Protein AF-A0A6M2DEW4-F1 (afdb_monomer)

Solvent-accessible surface area (backbone atoms only — not comparable to full-atom values): 21012 Å² total; per-residue (Å²): 137,86,80,80,68,90,81,76,68,76,79,75,91,62,76,91,68,87,72,79,73,75,68,95,58,72,49,93,90,50,67,88,56,77,83,82,49,52,73,68,58,48,51,54,54,43,55,51,40,50,59,52,67,69,36,59,76,58,28,69,70,40,97,64,60,41,51,70,55,51,56,48,42,55,49,47,54,52,51,52,52,52,50,51,51,52,49,54,50,49,53,53,48,61,70,64,54,74,79,47,66,68,60,50,48,46,64,76,66,48,73,75,70,79,85,81,90,82,82,84,84,88,78,96,70,85,70,61,61,66,60,61,67,70,50,84,64,83,78,75,84,79,80,80,80,74,75,79,77,80,71,92,72,50,76,66,60,51,61,69,44,50,64,57,54,52,47,52,59,49,55,59,65,67,58,67,74,72,76,71,89,50,85,90,58,81,55,98,57,86,72,85,38,64,76,56,45,62,54,52,60,73,71,44,95,74,80,65,82,39,96,94,40,66,73,78,70,89,63,75,75,91,75,90,72,55,73,69,56,48,52,52,53,49,52,55,52,51,53,51,49,51,52,52,49,51,53,50,53,52,50,52,53,49,48,52,60,72,71,45,95,73,77,94,72,92,82,82,86,82,84,90,87,80,92,82,90,82,90,83,94,80,94,77,94,75,88,77,82,76,83,80,81,74,77,84,82,69,88,77,84,81,80,86,83,80,83,83,130

Sequence (309 aa):
MTIMSLTDRKIIGKIPGLLIARPEGEKQGFIADLSAKTKPELQELLERQEKLLNNKLFISKLHDKGAKIQDFYDKILKEIKNKDIIEQTCESLSKLEVSKKYILEDIEWGKKHEDYEYVDSDDDNEVDTLKILAQNVAHKKQVKKLAPEKALITQKDLEDIIPHAKYLINKDKTSMYKPKFLPHKSTISDVHNPFKELTRCKKLKKFENTAATPPPSINGPVKCLTLQESLHLQQVQEEHRKEVELRHASAKLKEQFNMGASTSTAHILGSYREHQSDDDDDDTNLEQEAYDDEDEDKGTITYTVTEYI

Secondary structure (DSSP, 8-state):
-----TT------S-SS---PPPTT--TT----STTS-HHHHHHHHHHHHHHHH-HHHHTTSTTTTHHHHHHHHHHHHHHHHHHHHHHHH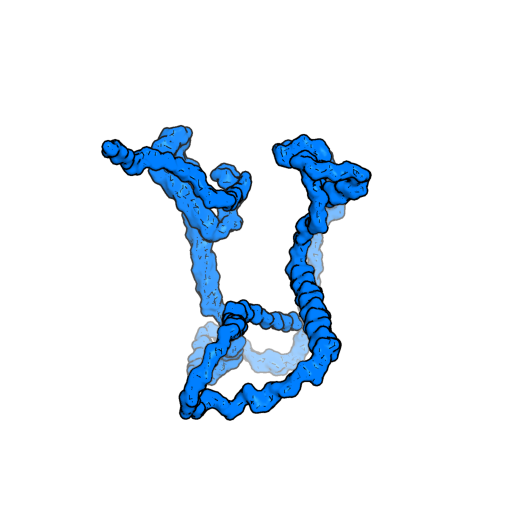HHHHHH----HHHHHHHHTT---S--------------HHHHHH-----------PPPPPPSS-HHHHHHHHHHHHHHHHHHHH---PPP--TT--SSS-TT-HHHHHHHHHH-S----BTTBPPPPSS-PPPP--HHHHHHHHHHHHHHHHHHHHHHHHHHHHHHHHT-S----TTSSS---------------------------------------

InterPro domains:
  IPR026213 DNA-directed RNA polymerase II subunit GRINL1 [PF15328] (45-165)
  IPR026213 DNA-directed RNA polymerase II subunit GRINL1 [PR02085] (33-50)
  IPR026213 DNA-directed RNA polymerase II subunit GRINL1 [PR02085] (52-75)
  IPR051375 Tuftelin/GRINL1A/MYZAP/CCD68 [PTHR23171] (30-281)

Foldseek 3Di:
DDDDDPPPPDPPPDDPDPDPPDPPQPDVVRPPDLLPDDLVRLVVLLVVLVVVVVPQVNLVPDPVSCPVSVVVNVVSVVSNVVVVVVVVVVVVVVVVPPVPPVVVCCVVVPPDPDDDDDDDDDDPPCPPVVVVVVPPDDPPPDDPDDDPDDPPDDPVNVVVCVVVVVVVVVVVVVCPPPPDPDVVCPDPDPPVDQVVLLVVLVVDPDQDPDPVGHDRDPDGPDDDDDPVRVVVVVVVVVVVVVVVVVVVVVVVVVVVVVVDPDDDDPDPDPDDPDDDDDDDDDDDDDPDDDDPPPDDPDPDDDDDDDDDD

Structure (mmCIF, N/CA/C/O backbone):
data_AF-A0A6M2DEW4-F1
#
_entry.id   AF-A0A6M2DEW4-F1
#
loop_
_atom_site.group_PDB
_atom_site.id
_atom_site.type_symbol
_atom_site.label_atom_id
_atom_site.label_alt_id
_atom_site.label_comp_id
_atom_site.label_asym_id
_atom_site.label_entity_id
_atom_site.label_seq_id
_atom_site.pdbx_PDB_ins_code
_atom_site.Cartn_x
_atom_site.Cartn_y
_atom_site.Cartn_z
_atom_site.occupancy
_atom_site.B_iso_or_equiv
_atom_site.auth_seq_id
_atom_site.auth_comp_id
_atom_site.auth_asym_id
_atom_site.auth_atom_id
_atom_site.pdbx_PDB_model_num
ATOM 1 N N . MET A 1 1 ? 13.772 18.896 55.599 1.00 39.03 1 MET A N 1
ATOM 2 C CA . MET A 1 1 ? 13.881 18.642 54.147 1.00 39.03 1 MET A CA 1
ATOM 3 C C . MET A 1 1 ? 13.050 17.414 53.835 1.00 39.03 1 MET A C 1
ATOM 5 O O . MET A 1 1 ? 13.414 16.325 54.254 1.00 39.03 1 MET A O 1
ATOM 9 N N . THR A 1 2 ? 1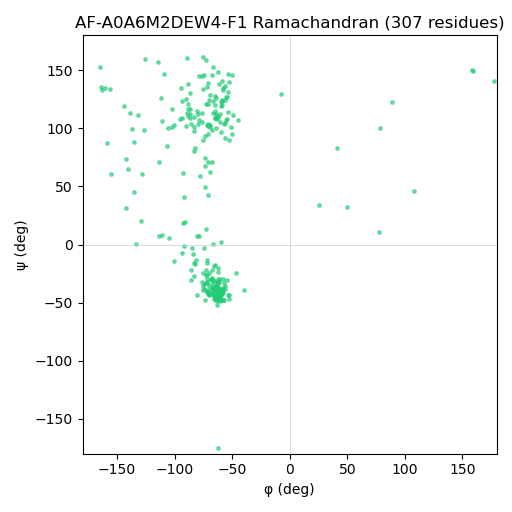1.885 17.607 53.222 1.00 41.78 2 THR A N 1
ATOM 10 C CA . THR A 1 2 ? 10.921 16.532 52.952 1.00 41.78 2 THR A CA 1
ATOM 11 C C . THR A 1 2 ? 11.253 15.899 51.607 1.00 41.78 2 THR A C 1
ATOM 13 O O . THR A 1 2 ? 11.309 16.585 50.591 1.00 41.78 2 THR A O 1
ATOM 16 N N . ILE A 1 3 ? 11.523 14.599 51.624 1.00 51.12 3 ILE A N 1
ATOM 17 C CA . ILE A 1 3 ? 11.918 13.802 50.463 1.00 51.12 3 ILE A CA 1
ATOM 18 C C . ILE A 1 3 ? 10.636 13.478 49.685 1.00 51.12 3 ILE A C 1
ATOM 20 O O . ILE A 1 3 ? 9.765 12.784 50.207 1.00 51.12 3 ILE A O 1
ATOM 24 N N . MET A 1 4 ? 10.472 14.025 48.478 1.00 45.16 4 MET A N 1
ATOM 25 C CA . MET A 1 4 ? 9.312 13.711 47.636 1.00 45.16 4 MET A CA 1
ATOM 26 C C . MET A 1 4 ? 9.403 12.260 47.152 1.00 45.16 4 MET A C 1
ATOM 28 O O . MET A 1 4 ? 10.432 11.829 46.630 1.00 45.16 4 MET A O 1
ATOM 32 N N . SER A 1 5 ? 8.321 11.505 47.350 1.00 54.78 5 SER A N 1
ATOM 33 C CA . SER A 1 5 ? 8.227 10.107 46.936 1.00 54.78 5 SER A CA 1
ATOM 34 C C . SER A 1 5 ? 8.226 9.987 45.407 1.00 54.78 5 SER A C 1
ATOM 36 O O . SER A 1 5 ? 7.658 10.811 44.693 1.00 54.78 5 SER A O 1
ATOM 38 N N . LEU A 1 6 ? 8.819 8.909 44.894 1.00 54.91 6 LEU A N 1
ATOM 39 C CA . LEU A 1 6 ? 8.913 8.594 43.463 1.00 54.91 6 LEU A CA 1
ATOM 40 C C . LEU A 1 6 ? 7.564 8.268 42.791 1.00 54.91 6 LEU A C 1
ATOM 42 O O . LEU A 1 6 ? 7.543 7.988 41.593 1.00 54.91 6 LEU A O 1
ATOM 46 N N . THR A 1 7 ? 6.454 8.309 43.534 1.00 57.19 7 THR A N 1
ATOM 47 C CA . THR A 1 7 ? 5.123 7.894 43.061 1.00 57.19 7 THR A CA 1
ATOM 48 C C . THR A 1 7 ? 4.265 9.031 42.494 1.00 57.19 7 THR A C 1
ATOM 50 O O . THR A 1 7 ? 3.263 8.756 41.843 1.00 57.19 7 THR A O 1
ATOM 53 N N . ASP A 1 8 ? 4.712 10.289 42.600 1.00 52.16 8 ASP A N 1
ATOM 54 C CA . ASP A 1 8 ? 3.987 11.470 42.092 1.00 52.16 8 ASP A CA 1
ATOM 55 C C . ASP A 1 8 ? 4.388 11.894 40.664 1.00 52.16 8 ASP A C 1
ATOM 57 O O . ASP A 1 8 ? 4.142 13.023 40.226 1.00 52.16 8 ASP A O 1
ATOM 61 N N . ARG A 1 9 ? 5.017 11.005 39.884 1.00 57.03 9 ARG A N 1
ATOM 62 C CA . ARG A 1 9 ? 5.330 11.304 38.480 1.00 57.03 9 ARG A CA 1
ATOM 63 C C . ARG A 1 9 ? 4.059 11.193 37.639 1.00 57.03 9 ARG A C 1
ATOM 65 O O . ARG A 1 9 ? 3.593 10.101 37.327 1.00 57.03 9 ARG A O 1
ATOM 72 N N . LYS A 1 10 ? 3.512 12.346 37.248 1.00 64.94 10 LYS A N 1
ATOM 73 C CA . LYS A 1 10 ? 2.397 12.480 36.300 1.00 64.94 10 LYS A CA 1
ATOM 74 C C . LYS A 1 10 ? 2.691 11.651 35.042 1.00 64.94 10 LYS A C 1
ATOM 76 O O . LYS A 1 10 ? 3.604 11.978 34.288 1.00 64.94 10 LYS A O 1
ATOM 81 N N . ILE A 1 11 ? 1.932 10.576 34.830 1.00 61.50 11 ILE A N 1
ATOM 82 C CA . ILE A 1 11 ? 2.062 9.708 33.654 1.00 61.50 11 ILE A CA 1
ATOM 83 C C . ILE A 1 11 ? 1.791 10.565 32.413 1.00 61.50 11 ILE A C 1
ATOM 85 O O . ILE A 1 11 ? 0.677 11.052 32.204 1.00 61.50 11 ILE A O 1
ATOM 89 N N . ILE A 1 12 ? 2.821 10.789 31.601 1.00 59.53 12 ILE A N 1
ATOM 90 C CA . ILE A 1 12 ? 2.704 11.513 30.338 1.00 59.53 12 ILE A CA 1
ATOM 91 C C . ILE A 1 12 ? 1.995 10.571 29.358 1.00 59.53 12 ILE A C 1
ATOM 93 O O . ILE A 1 12 ? 2.617 9.738 28.712 1.00 59.53 12 ILE A O 1
ATOM 97 N N . GLY A 1 13 ? 0.668 10.673 29.261 1.00 59.91 13 GLY A N 1
ATOM 98 C CA . GLY A 1 13 ? -0.161 9.833 28.380 1.00 59.91 13 GLY A CA 1
ATOM 99 C C . GLY A 1 13 ? -0.048 10.154 26.884 1.00 59.91 13 GLY A C 1
ATOM 100 O O . GLY A 1 13 ? -0.912 9.751 26.109 1.00 59.91 13 GLY A O 1
ATOM 101 N N . LYS A 1 14 ? 0.957 10.934 26.472 1.00 65.50 14 LYS A N 1
ATOM 102 C CA . LYS A 1 14 ? 1.183 11.336 25.081 1.00 65.50 14 LYS A CA 1
ATOM 103 C C . LYS A 1 14 ? 2.671 11.265 24.783 1.00 65.50 14 LYS A C 1
ATOM 105 O O . LYS A 1 14 ? 3.448 12.037 25.333 1.00 65.50 14 LYS A O 1
ATOM 110 N N . ILE A 1 15 ? 3.048 10.335 23.917 1.00 61.09 15 ILE A N 1
ATOM 111 C CA . ILE A 1 15 ? 4.409 10.247 23.396 1.00 61.09 15 ILE A CA 1
ATOM 112 C C . ILE A 1 15 ? 4.638 11.505 22.539 1.00 61.09 15 ILE A C 1
ATOM 114 O O . ILE A 1 15 ? 3.827 11.761 21.646 1.00 61.09 15 ILE A O 1
ATOM 118 N N . PRO A 1 16 ? 5.665 12.328 22.815 1.00 52.69 16 PRO A N 1
ATOM 119 C CA . PRO A 1 16 ? 5.997 13.456 21.955 1.00 52.69 16 PRO A CA 1
ATOM 120 C C . PRO A 1 16 ? 6.455 12.931 20.587 1.00 52.69 16 PRO A C 1
ATOM 122 O O . PRO A 1 16 ? 7.455 12.229 20.485 1.00 52.69 16 PRO A O 1
ATOM 125 N N . GLY A 1 17 ? 5.680 13.239 19.547 1.00 55.09 17 GLY A N 1
ATOM 126 C CA . GLY A 1 17 ? 5.909 12.818 18.165 1.00 55.09 17 GLY A CA 1
ATOM 127 C C . GLY A 1 17 ? 4.611 12.865 17.352 1.00 55.09 17 GLY A C 1
ATOM 128 O O . GLY A 1 17 ? 3.520 12.701 17.901 1.00 55.09 17 GLY A O 1
ATOM 129 N N . LEU A 1 18 ? 4.710 13.115 16.044 1.00 55.06 18 LEU A N 1
ATOM 130 C CA . LEU A 1 18 ? 3.593 12.925 15.114 1.00 55.06 18 LEU A CA 1
ATOM 131 C C . LEU A 1 18 ? 3.307 11.422 15.036 1.00 55.06 18 LEU A C 1
ATOM 133 O O . LEU A 1 18 ? 4.003 10.689 14.340 1.00 55.06 18 LEU A O 1
ATOM 137 N N . LEU A 1 19 ? 2.302 10.949 15.776 1.00 58.88 19 LEU A N 1
ATOM 138 C CA . LEU A 1 19 ? 1.767 9.609 15.560 1.00 58.88 19 LEU A CA 1
ATOM 139 C C . LEU A 1 19 ? 1.283 9.544 14.110 1.00 58.88 19 LEU A C 1
ATOM 141 O O . LEU A 1 19 ? 0.450 10.358 13.707 1.00 58.88 19 LEU A O 1
ATOM 145 N N . ILE A 1 20 ? 1.803 8.590 13.335 1.00 58.41 20 ILE A N 1
ATOM 146 C CA . ILE A 1 20 ? 1.255 8.261 12.019 1.00 58.41 20 ILE A CA 1
ATOM 147 C C . ILE A 1 20 ? -0.229 7.974 12.247 1.00 58.41 20 ILE A C 1
ATOM 149 O O . ILE A 1 20 ? -0.591 7.062 12.995 1.00 58.41 20 ILE A O 1
ATOM 153 N N . ALA A 1 21 ? -1.092 8.823 11.688 1.00 55.78 21 ALA A N 1
ATOM 154 C CA . ALA A 1 21 ? -2.524 8.669 11.846 1.00 55.78 21 ALA A CA 1
ATOM 155 C C . ALA A 1 21 ? -2.916 7.304 11.278 1.00 55.78 21 ALA A C 1
ATOM 157 O O . ALA A 1 21 ? -2.635 7.004 10.117 1.00 55.78 21 ALA A O 1
ATOM 158 N N . ARG A 1 22 ? -3.548 6.468 12.109 1.00 55.44 22 ARG A N 1
ATOM 159 C CA . ARG A 1 22 ? -4.110 5.195 11.655 1.00 55.44 22 ARG A CA 1
ATOM 160 C C . ARG A 1 22 ? -5.033 5.483 10.459 1.00 55.44 22 ARG A C 1
ATOM 162 O O . ARG A 1 22 ? -5.877 6.373 10.586 1.00 55.44 22 ARG A O 1
ATOM 169 N N . PRO A 1 23 ? -4.919 4.753 9.336 1.00 57.78 23 PRO A N 1
ATOM 170 C CA . PRO A 1 23 ? -5.793 4.958 8.188 1.00 57.78 23 PRO A CA 1
ATOM 171 C C . PRO A 1 23 ? -7.267 4.866 8.616 1.00 57.78 23 PRO A C 1
ATOM 173 O O . PRO A 1 23 ? -7.697 3.897 9.244 1.00 57.78 23 PRO A O 1
ATOM 176 N N . GLU A 1 24 ? -8.048 5.898 8.282 1.00 51.25 24 GLU A N 1
ATOM 177 C CA . GLU A 1 24 ? -9.429 6.160 8.741 1.00 51.25 24 GLU A CA 1
ATOM 178 C C . GLU A 1 24 ? -10.469 5.059 8.388 1.00 51.25 24 GLU A C 1
ATOM 180 O O . GLU A 1 24 ? -11.644 5.177 8.737 1.00 51.25 24 GLU A O 1
ATOM 185 N N . GLY A 1 25 ? -10.066 3.957 7.745 1.00 53.78 25 GLY A N 1
ATOM 186 C CA . GLY A 1 25 ? -10.934 2.838 7.351 1.00 53.78 25 GLY A CA 1
ATOM 187 C C . GLY A 1 25 ? -10.886 1.595 8.252 1.00 53.78 25 GLY A C 1
ATOM 188 O O . GLY A 1 25 ? -11.775 0.754 8.175 1.00 53.78 25 GLY A O 1
ATOM 189 N N . GLU A 1 26 ? -9.900 1.454 9.141 1.00 56.31 26 GLU A N 1
ATOM 190 C CA . GLU A 1 26 ? -9.629 0.176 9.832 1.00 56.31 26 GLU A CA 1
ATOM 191 C C . GLU A 1 26 ? -10.358 0.013 11.172 1.00 56.31 26 GLU A C 1
ATOM 193 O O . GLU A 1 26 ? -9.814 -0.472 12.175 1.00 56.31 26 GLU A O 1
ATOM 198 N N . LYS A 1 27 ? -11.624 0.429 11.221 1.00 61.53 27 LYS A N 1
ATOM 199 C CA . LYS A 1 27 ? -12.492 0.069 12.345 1.00 61.53 27 LYS A CA 1
ATOM 200 C C . LYS A 1 27 ? -12.826 -1.415 12.199 1.00 61.53 27 LYS A C 1
ATOM 202 O O . LYS A 1 27 ? -13.133 -1.870 11.109 1.00 61.53 27 LYS A O 1
ATOM 207 N N . GLN A 1 28 ? -12.765 -2.168 13.296 1.00 56.47 28 GLN A N 1
ATOM 208 C CA . GLN A 1 28 ? -12.922 -3.632 13.367 1.00 56.47 28 GLN A CA 1
ATOM 209 C C . GLN A 1 28 ? -14.138 -4.192 12.579 1.00 56.47 28 GLN A C 1
ATOM 211 O O . GLN A 1 28 ? -14.109 -5.342 12.165 1.00 56.47 28 GLN A O 1
ATOM 216 N N . GLY A 1 29 ? -15.187 -3.392 12.341 1.00 57.12 29 GLY A N 1
ATOM 217 C CA . GLY A 1 29 ? -16.358 -3.773 11.532 1.00 57.12 29 GLY A CA 1
ATOM 218 C C . GLY A 1 29 ? -16.297 -3.431 10.034 1.00 57.12 29 GLY A C 1
ATOM 219 O O . GLY A 1 29 ? -17.256 -3.715 9.330 1.00 57.12 29 GLY A O 1
ATOM 220 N N . PHE A 1 30 ? -15.221 -2.804 9.557 1.00 57.09 30 PHE A N 1
ATOM 221 C CA . PHE A 1 30 ? -15.042 -2.280 8.192 1.00 57.09 30 PHE A CA 1
ATOM 222 C C . PHE A 1 30 ? -13.725 -2.748 7.546 1.00 57.09 30 PHE A C 1
ATOM 224 O O . PHE A 1 30 ? -13.231 -2.125 6.610 1.00 57.09 30 PHE A O 1
ATOM 231 N N . ILE A 1 31 ? -13.128 -3.834 8.044 1.00 68.81 31 ILE A N 1
ATOM 232 C CA . ILE A 1 31 ? -11.947 -4.427 7.405 1.00 68.81 31 ILE A CA 1
ATOM 233 C C . ILE A 1 31 ? -12.426 -5.029 6.083 1.00 68.81 31 ILE A C 1
ATOM 235 O O . ILE A 1 31 ? -13.122 -6.039 6.081 1.00 68.81 31 ILE A O 1
ATOM 239 N N . ALA A 1 32 ? -12.124 -4.307 4.999 1.00 61.91 32 ALA A N 1
ATOM 240 C CA . ALA A 1 32 ? -12.771 -4.437 3.700 1.00 61.91 32 ALA A CA 1
ATOM 241 C C . ALA A 1 32 ? -12.612 -5.828 3.079 1.00 61.91 32 ALA A C 1
ATOM 243 O O . ALA A 1 32 ? -13.592 -6.313 2.544 1.00 61.91 32 ALA A O 1
ATOM 244 N N . ASP A 1 33 ? -11.442 -6.464 3.223 1.00 80.19 33 ASP A N 1
ATOM 245 C CA . ASP A 1 33 ? -11.176 -7.862 2.863 1.00 80.19 33 ASP A CA 1
ATOM 246 C C . ASP A 1 33 ? -9.870 -8.332 3.533 1.00 80.19 33 ASP A C 1
ATOM 248 O O . ASP A 1 33 ? -8.875 -7.605 3.535 1.00 80.19 33 ASP A O 1
ATOM 252 N N . LEU A 1 34 ? -9.849 -9.540 4.118 1.00 84.19 34 LEU A N 1
ATOM 253 C CA . LEU A 1 34 ? -8.639 -10.118 4.742 1.00 84.19 34 LEU A CA 1
ATOM 254 C C . LEU A 1 34 ? -7.596 -10.551 3.703 1.00 84.19 34 LEU A C 1
ATOM 256 O O . LEU A 1 34 ? -6.394 -10.459 3.950 1.00 84.19 34 LEU A O 1
ATOM 260 N N . SER A 1 35 ? -8.055 -11.004 2.539 1.00 83.56 35 SER A N 1
ATOM 261 C CA . SER A 1 35 ? -7.202 -11.497 1.457 1.00 83.56 35 SER A CA 1
ATOM 262 C C . SER A 1 35 ? -6.278 -10.410 0.909 1.00 83.56 35 SER A C 1
ATOM 264 O O . SER A 1 35 ? -5.100 -10.671 0.663 1.00 83.56 35 SER A O 1
ATOM 266 N N . ALA A 1 36 ? -6.775 -9.174 0.814 1.00 87.50 36 ALA A N 1
ATOM 267 C CA . ALA A 1 36 ? -6.040 -8.016 0.307 1.00 87.50 36 ALA A CA 1
ATOM 268 C C . ALA A 1 36 ? -4.944 -7.492 1.257 1.00 87.50 36 ALA A C 1
ATOM 270 O O . ALA A 1 36 ? -4.117 -6.683 0.843 1.00 87.50 36 ALA A O 1
ATOM 271 N N . LYS A 1 37 ? -4.930 -7.918 2.527 1.00 87.69 37 LYS A N 1
ATOM 272 C CA . LYS A 1 37 ? -3.963 -7.456 3.534 1.00 87.69 37 LYS A CA 1
ATOM 273 C C . LYS A 1 37 ? -2.612 -8.148 3.388 1.00 87.69 37 LYS A C 1
ATOM 275 O O . LYS A 1 37 ? -2.546 -9.334 3.061 1.00 87.69 37 LYS A O 1
ATOM 280 N N . THR A 1 38 ? -1.524 -7.438 3.667 1.00 90.81 38 THR A N 1
ATOM 281 C CA . THR A 1 38 ? -0.179 -8.037 3.643 1.00 90.81 38 THR A CA 1
ATOM 282 C C . THR A 1 38 ? 0.035 -8.973 4.847 1.00 90.81 38 THR A C 1
ATOM 284 O O . THR A 1 38 ? -0.666 -8.883 5.855 1.00 90.81 38 THR A O 1
ATOM 287 N N . LYS A 1 39 ? 0.991 -9.912 4.758 1.00 90.00 39 LYS A N 1
ATOM 288 C CA . LYS A 1 39 ? 1.352 -10.820 5.869 1.00 90.00 39 LYS A CA 1
ATOM 289 C C . LYS A 1 39 ? 1.672 -10.081 7.187 1.00 90.00 39 LYS A C 1
ATOM 291 O O . LYS A 1 39 ? 1.090 -10.471 8.201 1.00 90.00 39 LYS A O 1
ATOM 296 N N . PRO A 1 40 ? 2.492 -9.007 7.211 1.00 90.12 40 PRO A N 1
ATOM 297 C CA . PRO A 1 40 ? 2.743 -8.260 8.447 1.00 90.12 40 PRO A CA 1
ATOM 298 C C . PRO A 1 40 ? 1.495 -7.538 8.974 1.00 90.12 40 PRO A C 1
ATOM 300 O O . PRO A 1 40 ? 1.268 -7.517 10.180 1.00 90.12 40 PRO A O 1
ATOM 303 N N . GLU A 1 41 ? 0.628 -7.015 8.101 1.00 90.94 41 GLU A N 1
ATOM 304 C CA . GLU A 1 41 ? -0.646 -6.417 8.531 1.00 90.94 41 GLU A CA 1
ATOM 305 C C . GLU A 1 41 ? -1.575 -7.449 9.188 1.00 90.94 41 GLU A C 1
ATOM 307 O O . GLU A 1 41 ? -2.241 -7.154 10.181 1.00 90.94 41 GLU A O 1
ATOM 312 N N . LEU A 1 42 ? -1.621 -8.678 8.662 1.00 91.94 42 LEU A N 1
ATOM 313 C CA . LEU A 1 42 ? -2.384 -9.769 9.273 1.00 91.94 42 LEU A CA 1
ATOM 314 C C . LEU A 1 42 ? -1.814 -10.165 10.642 1.00 91.94 42 LEU A C 1
ATOM 316 O O . LEU A 1 42 ? -2.595 -10.424 11.559 1.00 91.94 42 LEU A O 1
ATOM 320 N N . GLN A 1 43 ? -0.488 -10.163 10.804 1.00 92.75 43 GLN A N 1
ATOM 321 C CA . GLN A 1 43 ? 0.166 -10.388 12.099 1.00 92.75 43 GLN A CA 1
ATOM 322 C C . GLN A 1 43 ? -0.173 -9.278 13.106 1.00 92.75 43 GLN A C 1
ATOM 324 O O . GLN A 1 43 ? -0.566 -9.579 14.232 1.00 92.75 43 GLN A O 1
ATOM 329 N N . GLU A 1 44 ? -0.140 -8.006 12.698 1.00 93.62 44 GLU A N 1
ATOM 330 C CA . GLU A 1 44 ? -0.545 -6.888 13.564 1.00 93.62 44 GLU A CA 1
ATOM 331 C C . GLU A 1 44 ? -2.022 -7.005 13.989 1.00 93.62 44 GLU A C 1
ATOM 333 O O . GLU A 1 44 ? -2.379 -6.818 15.160 1.00 93.62 44 GLU A O 1
ATOM 338 N N . LEU A 1 45 ? -2.907 -7.344 13.043 1.00 91.69 45 LEU A N 1
ATOM 339 C CA . LEU A 1 45 ? -4.328 -7.554 13.326 1.00 91.69 45 LEU A CA 1
ATOM 340 C C . LEU A 1 45 ? -4.552 -8.711 14.304 1.00 91.69 45 LEU A C 1
ATOM 342 O O . LEU A 1 45 ? -5.429 -8.594 15.169 1.00 91.69 45 LEU A O 1
ATOM 346 N N . LEU A 1 46 ? -3.768 -9.784 14.180 1.00 93.31 46 LEU A N 1
ATOM 347 C CA . LEU A 1 46 ? -3.786 -10.936 15.076 1.00 93.31 46 LEU A CA 1
ATOM 348 C C . LEU A 1 46 ? -3.375 -10.533 16.494 1.00 93.31 46 LEU A C 1
ATOM 350 O O . LEU A 1 46 ? -4.156 -10.733 17.425 1.00 93.31 46 LEU A O 1
ATOM 354 N N . GLU A 1 47 ? -2.234 -9.860 16.656 1.00 94.06 47 GLU A N 1
ATOM 355 C CA . GLU A 1 47 ? -1.783 -9.362 17.963 1.00 94.06 47 GLU A CA 1
ATOM 356 C C . GLU A 1 47 ? -2.819 -8.446 18.622 1.00 94.06 47 GLU A C 1
ATOM 358 O O . GLU A 1 47 ? -3.029 -8.466 19.840 1.00 94.06 47 GLU A O 1
ATOM 363 N N . ARG A 1 48 ? -3.490 -7.610 17.821 1.00 91.38 48 ARG A N 1
ATOM 364 C CA . ARG A 1 48 ? -4.558 -6.741 18.318 1.00 91.38 48 ARG A CA 1
ATOM 365 C C . ARG A 1 48 ? -5.729 -7.554 18.861 1.00 91.38 48 ARG A C 1
ATOM 367 O O . ARG A 1 48 ? -6.268 -7.188 19.906 1.00 91.38 48 ARG A O 1
ATOM 374 N N . GLN A 1 49 ? -6.132 -8.624 18.175 1.00 91.56 49 GLN A N 1
ATOM 375 C CA . GLN A 1 49 ? -7.192 -9.505 18.670 1.00 91.56 49 GLN A CA 1
ATOM 376 C C . GLN A 1 49 ? -6.779 -10.215 19.953 1.00 91.56 49 GLN A C 1
ATOM 378 O O . GLN A 1 49 ? -7.570 -10.251 20.890 1.00 91.56 49 GLN A O 1
ATOM 383 N N . GLU A 1 50 ? -5.541 -10.696 20.048 1.00 93.25 50 GLU A N 1
ATOM 384 C CA . GLU A 1 50 ? -5.039 -11.334 21.270 1.00 93.25 50 GLU A CA 1
ATOM 385 C C . GLU A 1 50 ? -5.056 -10.370 22.455 1.00 93.25 50 GLU A C 1
ATOM 387 O O . GLU A 1 50 ? -5.526 -10.713 23.540 1.00 93.25 50 GLU A O 1
ATOM 392 N N . LYS A 1 51 ? -4.647 -9.114 22.244 1.00 92.31 51 LYS A N 1
ATOM 393 C CA . LYS A 1 51 ? -4.734 -8.059 23.268 1.00 92.31 51 LYS A CA 1
ATOM 394 C C . LYS A 1 51 ? -6.180 -7.812 23.719 1.00 92.31 51 LYS A C 1
ATOM 396 O O . LYS A 1 51 ? -6.416 -7.607 24.911 1.00 92.31 51 LYS A O 1
ATOM 401 N N . LEU A 1 52 ? -7.148 -7.853 22.799 1.00 90.06 52 LEU A N 1
ATOM 402 C CA . LEU A 1 52 ? -8.572 -7.724 23.132 1.00 90.06 52 LEU A CA 1
ATOM 403 C C . LEU A 1 52 ? -9.095 -8.946 23.899 1.00 90.06 52 LEU A C 1
ATOM 405 O O . LEU A 1 52 ? -9.806 -8.769 24.889 1.00 90.06 52 LEU A O 1
ATOM 409 N N . LEU A 1 53 ? -8.712 -10.156 23.481 1.00 90.44 53 LEU A N 1
ATOM 410 C CA . LEU A 1 53 ? -9.100 -11.424 24.109 1.00 90.44 53 LEU A CA 1
ATOM 411 C C . LEU A 1 53 ? -8.481 -11.611 25.506 1.00 90.44 53 LEU A C 1
ATOM 413 O O . LEU A 1 53 ? -9.099 -12.188 26.402 1.00 90.44 53 LEU A O 1
ATOM 417 N N . ASN A 1 54 ? -7.295 -11.056 25.741 1.00 92.19 54 ASN A N 1
ATOM 418 C CA . ASN A 1 54 ? -6.657 -11.077 27.057 1.00 92.19 54 ASN A CA 1
ATOM 419 C C . ASN A 1 54 ? -7.378 -10.171 28.073 1.00 92.19 54 ASN A C 1
ATOM 421 O O . ASN A 1 54 ? -7.326 -10.420 29.283 1.00 92.19 54 ASN A O 1
ATOM 425 N N . ASN A 1 55 ? -8.105 -9.145 27.616 1.00 93.56 55 ASN A N 1
ATOM 426 C CA . ASN A 1 55 ? -8.861 -8.255 28.494 1.00 93.56 55 ASN A CA 1
ATOM 427 C C . ASN A 1 55 ? -10.238 -8.838 28.862 1.00 93.56 55 ASN A C 1
ATOM 429 O O . ASN A 1 55 ? -11.284 -8.440 28.342 1.00 93.56 55 ASN A O 1
ATOM 433 N N . LYS A 1 56 ? -10.246 -9.751 29.839 1.00 91.81 56 LYS A N 1
ATOM 434 C CA . LYS A 1 56 ? -11.462 -10.435 30.322 1.00 91.81 56 LYS A CA 1
ATOM 435 C C . LYS A 1 56 ? -12.562 -9.479 30.809 1.00 91.81 56 LYS A C 1
ATOM 437 O O . LYS A 1 56 ? -13.742 -9.774 30.638 1.00 91.81 56 LYS A O 1
ATOM 442 N N . LEU A 1 57 ? -12.192 -8.331 31.390 1.00 91.06 57 LEU A N 1
ATOM 443 C CA . LEU A 1 57 ? -13.142 -7.315 31.870 1.00 91.06 57 LEU A CA 1
ATOM 444 C C . LEU A 1 57 ? -13.826 -6.556 30.730 1.00 91.06 57 LEU A C 1
ATOM 446 O O . LEU A 1 57 ? -14.935 -6.058 30.902 1.00 91.06 57 LEU A O 1
ATOM 450 N N . PHE A 1 58 ? -13.152 -6.414 29.590 1.00 89.38 58 PHE A N 1
ATOM 451 C CA . PHE A 1 58 ? -13.732 -5.821 28.390 1.00 89.38 58 PHE A CA 1
ATOM 452 C C . PHE A 1 58 ? -14.713 -6.797 27.737 1.00 89.38 58 PHE A C 1
ATOM 454 O O . PHE A 1 58 ? -15.857 -6.437 27.476 1.00 89.38 58 PHE A O 1
ATOM 461 N N . ILE A 1 59 ? -14.298 -8.050 27.566 1.00 91.00 59 ILE A N 1
ATOM 462 C CA . ILE A 1 59 ? -15.096 -9.102 26.924 1.00 91.00 59 ILE A CA 1
ATOM 463 C C . ILE A 1 59 ? -16.401 -9.364 27.673 1.00 91.00 59 ILE A C 1
ATOM 465 O O . ILE A 1 59 ? -17.450 -9.497 27.051 1.00 91.00 59 ILE A O 1
ATOM 469 N N . SER A 1 60 ? -16.366 -9.393 29.007 1.00 89.62 60 SER A N 1
ATOM 470 C CA . SER A 1 60 ? -17.572 -9.614 29.814 1.00 89.62 60 SER A CA 1
ATOM 471 C C . SER A 1 60 ? -18.584 -8.464 29.738 1.00 89.62 60 SER A C 1
ATOM 473 O O . SER A 1 60 ? -19.765 -8.688 29.993 1.00 89.62 60 SER A O 1
ATOM 475 N N . LYS A 1 61 ? -18.147 -7.251 29.369 1.00 92.88 61 LYS A N 1
ATOM 476 C CA . LYS A 1 61 ? -19.018 -6.081 29.148 1.00 92.88 61 LYS A CA 1
ATOM 477 C C . LYS A 1 61 ? -19.656 -6.066 27.759 1.00 92.88 61 LYS A C 1
ATOM 479 O O . LYS A 1 61 ? -20.601 -5.310 27.541 1.00 92.88 61 LYS A O 1
ATOM 484 N N . LEU A 1 62 ? -19.138 -6.851 26.816 1.00 89.56 62 LEU A N 1
ATOM 485 C CA . LEU A 1 62 ? -19.697 -6.954 25.474 1.00 89.56 62 LEU A CA 1
ATOM 486 C C . LEU A 1 62 ? -20.962 -7.819 25.476 1.00 89.56 62 LEU A C 1
ATOM 488 O O . LEU A 1 62 ? -21.056 -8.828 26.172 1.00 89.56 62 LEU A O 1
ATOM 492 N N . HIS A 1 63 ? -21.922 -7.452 24.627 1.00 90.00 63 HIS A N 1
ATOM 493 C CA . HIS A 1 63 ? -23.197 -8.162 24.492 1.00 90.00 63 HIS A CA 1
ATOM 494 C C . HIS A 1 63 ? -23.072 -9.616 24.006 1.00 90.00 63 HIS A C 1
ATOM 496 O O . HIS A 1 63 ? -23.947 -10.434 24.267 1.00 90.00 63 HIS A O 1
ATOM 502 N N . ASP A 1 64 ? -21.981 -9.940 23.316 1.00 92.94 64 ASP A N 1
ATOM 503 C CA . ASP A 1 64 ? -21.709 -11.218 22.660 1.00 92.94 64 ASP A CA 1
ATOM 504 C C . ASP A 1 64 ? -20.587 -11.990 23.364 1.00 92.94 64 ASP A C 1
ATOM 506 O O . ASP A 1 64 ? -20.113 -12.997 22.841 1.00 92.94 64 ASP A O 1
ATOM 510 N N . LYS A 1 65 ? -20.133 -11.508 24.532 1.00 90.94 65 LYS A N 1
ATOM 511 C CA . LYS A 1 65 ? -19.007 -12.072 25.289 1.00 90.94 65 LYS A CA 1
ATOM 512 C C . LYS A 1 65 ? -17.756 -12.287 24.424 1.00 90.94 65 LYS A C 1
ATOM 514 O O . LYS A 1 65 ? -16.998 -13.223 24.662 1.00 90.94 65 LYS A O 1
ATOM 519 N N . GLY A 1 66 ? -17.544 -11.434 23.416 1.00 89.44 66 GLY A N 1
ATOM 520 C CA . GLY A 1 66 ? -16.376 -11.490 22.536 1.00 89.44 66 GLY A CA 1
ATOM 521 C C . GLY A 1 66 ? -16.420 -12.571 21.454 1.00 89.44 66 GLY A C 1
ATOM 522 O O . GLY A 1 66 ? -15.405 -12.769 20.791 1.00 89.44 66 GLY A O 1
ATOM 523 N N . ALA A 1 67 ? -17.559 -13.232 21.216 1.00 91.50 67 ALA A N 1
ATOM 524 C CA . ALA A 1 67 ? -17.679 -14.258 20.174 1.00 91.50 67 ALA A CA 1
ATOM 525 C C . ALA A 1 67 ? -17.222 -13.755 18.791 1.00 91.50 67 ALA A C 1
ATOM 527 O O . ALA A 1 67 ? -16.431 -14.413 18.123 1.00 91.50 67 ALA A O 1
ATOM 528 N N . LYS A 1 68 ? -17.602 -12.531 18.396 1.00 90.31 68 LYS A N 1
ATOM 529 C CA . LYS A 1 68 ? -17.162 -11.946 17.114 1.00 90.31 68 LYS A CA 1
ATOM 530 C C . LYS A 1 68 ? -15.660 -11.674 17.046 1.00 90.31 68 LYS A C 1
ATOM 532 O O . LYS A 1 68 ? -15.083 -11.695 15.962 1.00 90.31 68 LYS A O 1
ATOM 537 N N . ILE A 1 69 ? -15.041 -11.363 18.184 1.00 89.94 69 ILE A N 1
ATOM 538 C CA . ILE A 1 69 ? -13.595 -11.126 18.284 1.00 89.94 69 ILE A CA 1
ATOM 539 C C . ILE A 1 69 ? -12.867 -12.455 18.069 1.00 89.94 69 ILE A C 1
ATOM 541 O O . ILE A 1 69 ? -11.910 -12.501 17.299 1.00 89.94 69 ILE A O 1
ATOM 545 N N . GLN A 1 70 ? -13.378 -13.533 18.670 1.00 92.31 70 GLN A N 1
ATOM 546 C CA . GLN A 1 70 ? -12.862 -14.885 18.472 1.00 92.31 70 GLN A CA 1
ATOM 547 C C . GLN A 1 70 ? -13.024 -15.355 17.020 1.00 92.31 70 GLN A C 1
ATOM 549 O O . GLN A 1 70 ? -12.048 -15.766 16.403 1.00 92.31 70 GLN A O 1
ATOM 554 N N . ASP A 1 71 ? -14.214 -15.206 16.431 1.00 92.12 71 ASP A N 1
ATOM 555 C CA . ASP A 1 71 ? -14.454 -15.583 15.030 1.00 92.12 71 ASP A CA 1
ATOM 556 C C . ASP A 1 71 ? -13.517 -14.839 14.070 1.00 92.12 71 ASP A C 1
ATOM 558 O O . ASP A 1 71 ? -13.076 -15.374 13.051 1.00 92.12 71 ASP A O 1
ATOM 562 N N . PHE A 1 72 ? -13.230 -13.571 14.368 1.00 92.06 72 PHE A N 1
ATOM 563 C CA . PHE A 1 72 ? -12.316 -12.764 13.574 1.00 92.06 72 PHE A CA 1
ATOM 564 C C . PHE A 1 72 ? -10.857 -13.202 13.751 1.00 92.06 72 PHE A C 1
ATOM 566 O O . PHE A 1 72 ? -10.135 -13.295 12.761 1.00 92.06 72 PHE A O 1
ATOM 573 N N . TYR A 1 73 ? -10.443 -13.521 14.979 1.00 92.69 73 TYR A N 1
ATOM 574 C CA . TYR A 1 73 ? -9.132 -14.107 15.270 1.00 92.69 73 TYR A CA 1
ATOM 575 C C . TYR A 1 73 ? -8.917 -15.410 14.489 1.00 92.69 73 TYR A C 1
ATOM 577 O O . TYR A 1 73 ? -7.920 -15.553 13.780 1.00 92.69 73 TYR A O 1
ATOM 585 N N . ASP A 1 74 ? -9.903 -16.307 14.515 1.00 94.12 74 ASP A N 1
ATOM 586 C CA . ASP A 1 74 ? -9.844 -17.584 13.801 1.00 94.12 74 ASP A CA 1
ATOM 587 C C . ASP A 1 74 ? -9.779 -17.388 12.277 1.00 94.12 74 ASP A C 1
ATOM 589 O O . ASP A 1 74 ? -9.091 -18.135 11.576 1.00 94.12 74 ASP A O 1
ATOM 593 N N . LYS A 1 75 ? -10.468 -16.372 11.740 1.00 93.75 75 LYS A N 1
ATOM 594 C CA . LYS A 1 75 ? -10.377 -15.997 10.318 1.00 93.75 75 LYS A CA 1
ATOM 595 C C . LYS A 1 75 ? -8.985 -15.490 9.946 1.00 93.75 75 LYS A C 1
ATOM 597 O O . LYS A 1 75 ? -8.462 -15.917 8.920 1.00 93.75 75 LYS A O 1
ATOM 602 N N . ILE A 1 76 ? -8.376 -14.634 10.769 1.00 93.75 76 ILE A N 1
ATOM 603 C CA . ILE A 1 76 ? -7.008 -14.146 10.533 1.00 93.75 76 ILE A CA 1
ATOM 604 C C . ILE A 1 76 ? -6.013 -15.310 10.563 1.00 93.75 76 ILE A C 1
ATOM 606 O O . ILE A 1 76 ? -5.185 -15.426 9.664 1.00 93.75 76 ILE A O 1
ATOM 610 N N . LEU A 1 77 ? -6.128 -16.211 11.543 1.00 94.81 77 LEU A N 1
ATOM 611 C CA . LEU A 1 77 ? -5.270 -17.395 11.640 1.00 94.81 77 LEU A CA 1
ATOM 612 C C . LEU A 1 77 ? -5.360 -18.295 10.403 1.00 94.81 77 LEU A C 1
ATOM 614 O O . LEU A 1 77 ? -4.341 -18.801 9.935 1.00 94.81 77 LEU A O 1
ATOM 618 N N . LYS A 1 78 ? -6.569 -18.511 9.873 1.00 94.06 78 LYS A N 1
ATOM 619 C CA . LYS A 1 78 ? -6.764 -19.274 8.630 1.00 94.06 78 LYS A CA 1
ATOM 620 C C . LYS A 1 78 ? -6.097 -18.584 7.443 1.00 94.06 78 LYS A C 1
ATOM 622 O O . LYS A 1 78 ? -5.421 -19.249 6.666 1.00 94.06 78 LYS A O 1
ATOM 627 N N . GLU A 1 79 ? -6.246 -17.269 7.332 1.00 93.81 79 GLU A N 1
ATOM 628 C CA . GLU A 1 79 ? -5.663 -16.499 6.232 1.00 93.81 79 GLU A CA 1
ATOM 629 C C . GLU A 1 79 ? -4.127 -16.498 6.267 1.00 93.81 79 GLU A C 1
ATOM 631 O O . GLU A 1 79 ? -3.490 -16.667 5.229 1.00 93.81 79 GLU A O 1
ATOM 636 N N . ILE A 1 80 ? -3.524 -16.375 7.455 1.00 94.62 80 ILE A N 1
ATOM 637 C CA . ILE A 1 80 ? -2.065 -16.467 7.627 1.00 94.62 80 ILE A CA 1
ATOM 638 C C . ILE A 1 80 ? -1.563 -17.842 7.179 1.00 94.62 80 ILE A C 1
ATOM 640 O O . ILE A 1 80 ? -0.652 -17.914 6.360 1.00 94.62 80 ILE A O 1
ATOM 644 N N . LYS A 1 81 ? -2.208 -18.927 7.628 1.00 94.56 81 LYS A N 1
ATOM 645 C CA . LYS A 1 81 ? -1.847 -20.292 7.211 1.00 94.56 81 LYS A CA 1
ATOM 646 C C . LYS A 1 81 ? -1.946 -20.482 5.699 1.00 94.56 81 LYS A C 1
ATOM 648 O O . LYS A 1 81 ? -1.065 -21.092 5.106 1.00 94.56 81 LYS A O 1
ATOM 653 N N . ASN A 1 82 ? -2.996 -19.949 5.073 1.00 93.31 82 ASN A N 1
ATOM 654 C CA . ASN A 1 82 ? -3.147 -20.007 3.619 1.00 93.31 82 ASN A CA 1
ATOM 655 C C . ASN A 1 82 ? -1.989 -19.291 2.911 1.00 93.31 82 ASN A C 1
ATOM 657 O O . ASN A 1 82 ? -1.435 -19.828 1.955 1.00 93.31 82 ASN A O 1
ATOM 661 N N . LYS A 1 83 ? -1.590 -18.109 3.396 1.00 92.19 83 LYS A N 1
ATOM 662 C CA . LYS A 1 83 ? -0.449 -17.365 2.845 1.00 92.19 83 LYS A CA 1
ATOM 663 C C . LYS A 1 83 ? 0.879 -18.085 3.050 1.00 92.19 83 LYS A C 1
ATOM 665 O O . LYS A 1 83 ? 1.671 -18.117 2.117 1.00 92.19 83 LYS A O 1
ATOM 670 N N . ASP A 1 84 ? 1.087 -18.719 4.199 1.00 92.75 84 ASP A N 1
ATOM 671 C CA . ASP A 1 84 ? 2.289 -19.519 4.456 1.00 92.75 84 ASP A CA 1
ATOM 672 C C . ASP A 1 84 ? 2.380 -20.729 3.514 1.00 92.75 84 ASP A C 1
ATOM 674 O O . ASP A 1 84 ? 3.454 -21.030 3.002 1.00 92.75 84 ASP A O 1
ATOM 678 N N . ILE A 1 85 ? 1.256 -21.394 3.220 1.00 94.12 85 ILE A N 1
ATOM 679 C CA . ILE A 1 85 ? 1.210 -22.486 2.232 1.00 94.12 85 ILE A CA 1
ATOM 680 C C . ILE A 1 85 ? 1.557 -21.962 0.831 1.00 94.12 85 ILE A C 1
ATOM 682 O O . ILE A 1 85 ? 2.337 -22.584 0.110 1.00 94.12 85 ILE A O 1
ATOM 686 N N . ILE A 1 86 ? 1.005 -20.813 0.433 1.00 91.75 86 ILE A N 1
ATOM 687 C CA . ILE A 1 86 ? 1.312 -20.190 -0.865 1.00 91.75 86 ILE A CA 1
ATOM 688 C C . ILE A 1 86 ? 2.800 -19.821 -0.950 1.00 91.75 86 ILE A C 1
ATOM 690 O O . ILE A 1 86 ? 3.437 -20.068 -1.968 1.00 91.75 86 ILE A O 1
ATOM 694 N N . GLU A 1 87 ? 3.378 -19.286 0.121 1.00 92.19 87 GLU A N 1
ATOM 695 C CA . GLU A 1 87 ? 4.799 -18.939 0.185 1.00 92.19 87 GLU A CA 1
ATOM 696 C C . GLU A 1 87 ? 5.691 -20.187 0.088 1.00 92.19 87 GLU A C 1
ATOM 698 O O . GLU A 1 87 ? 6.589 -20.229 -0.749 1.00 92.19 87 GLU A O 1
ATOM 703 N N . GLN A 1 88 ? 5.386 -21.246 0.848 1.00 92.88 88 GLN A N 1
ATOM 704 C CA . GLN A 1 88 ? 6.116 -22.522 0.801 1.00 92.88 88 GLN A CA 1
ATOM 705 C C . GLN A 1 88 ? 6.027 -23.208 -0.567 1.00 92.88 88 GLN A C 1
ATOM 707 O O . GLN A 1 88 ? 7.006 -23.786 -1.049 1.00 92.88 88 GLN A O 1
ATOM 712 N N . THR A 1 89 ? 4.852 -23.171 -1.200 1.00 90.12 89 THR A N 1
ATOM 713 C CA . THR A 1 89 ? 4.655 -23.741 -2.542 1.00 90.12 89 THR A CA 1
ATOM 714 C C . THR A 1 89 ? 5.393 -22.928 -3.595 1.00 90.12 89 THR A C 1
ATOM 716 O O . THR A 1 89 ? 6.064 -23.521 -4.433 1.00 90.12 89 THR A O 1
ATOM 719 N N . CYS A 1 90 ? 5.350 -21.596 -3.516 1.00 89.50 90 CYS A N 1
ATOM 720 C CA . CYS A 1 90 ? 6.125 -20.712 -4.382 1.00 89.50 90 CYS A CA 1
ATOM 721 C C . CYS A 1 90 ? 7.628 -20.977 -4.229 1.00 89.50 90 CYS A C 1
ATOM 723 O O . CYS A 1 90 ? 8.307 -21.213 -5.218 1.00 89.50 90 CYS A O 1
ATOM 725 N N . GLU A 1 91 ? 8.134 -21.064 -2.996 1.00 90.75 91 GLU A N 1
ATOM 726 C CA . GLU A 1 91 ? 9.539 -21.385 -2.727 1.00 90.75 91 GLU A CA 1
ATOM 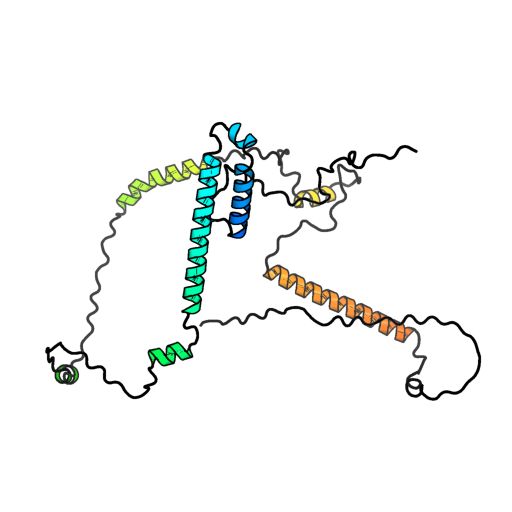727 C C . GLU A 1 91 ? 9.932 -22.764 -3.285 1.00 90.75 91 GLU A C 1
ATOM 729 O O . GLU A 1 91 ? 10.999 -22.922 -3.880 1.00 90.75 91 GLU A O 1
ATOM 734 N N . SER A 1 92 ? 9.063 -23.766 -3.131 1.00 90.25 92 SER A N 1
ATOM 735 C CA . SER A 1 92 ? 9.283 -25.110 -3.678 1.00 90.25 92 SER A CA 1
ATOM 736 C C . SER A 1 92 ? 9.295 -25.110 -5.208 1.00 90.25 92 SER A C 1
ATOM 738 O O . SER A 1 92 ? 10.130 -25.781 -5.806 1.00 90.25 92 SER A O 1
ATOM 740 N N . LEU A 1 93 ? 8.414 -24.337 -5.848 1.00 86.56 93 LEU A N 1
ATOM 741 C CA . LEU A 1 93 ? 8.365 -24.195 -7.305 1.00 86.56 93 LEU A CA 1
ATOM 742 C C . LEU A 1 93 ? 9.567 -23.415 -7.847 1.00 86.56 93 LEU A C 1
ATOM 744 O O . LEU A 1 93 ? 10.148 -23.839 -8.839 1.00 86.56 93 LEU A O 1
ATOM 748 N N . SER A 1 94 ? 10.005 -22.353 -7.169 1.00 85.06 94 SER A N 1
ATOM 749 C CA . SER A 1 94 ? 11.231 -21.627 -7.524 1.00 85.06 94 SER A CA 1
ATOM 750 C C . SER A 1 94 ? 12.475 -22.510 -7.395 1.00 85.06 94 SER A C 1
ATOM 752 O O . SER A 1 94 ? 13.392 -22.405 -8.201 1.00 85.06 94 SER A O 1
ATOM 754 N N . LYS A 1 95 ? 12.512 -23.432 -6.421 1.00 83.75 95 LYS A N 1
ATOM 755 C CA . LYS A 1 95 ? 13.580 -24.448 -6.321 1.00 83.75 95 LYS A CA 1
ATOM 756 C C . LYS A 1 95 ? 13.546 -25.462 -7.467 1.00 83.75 95 LYS A C 1
ATOM 758 O O . LYS A 1 95 ? 14.590 -26.002 -7.819 1.00 83.75 95 LYS A O 1
ATOM 763 N N . LEU A 1 96 ? 12.362 -25.741 -8.013 1.00 76.38 96 LEU A N 1
ATOM 764 C CA . LEU A 1 96 ? 12.163 -26.630 -9.161 1.00 76.38 96 LEU A CA 1
ATOM 765 C C . LEU A 1 96 ? 12.367 -25.926 -10.506 1.00 76.38 96 LEU A C 1
ATOM 767 O O . LEU A 1 96 ? 12.376 -26.596 -11.537 1.00 76.38 96 LEU A O 1
ATOM 771 N N . GLU A 1 97 ? 12.520 -24.602 -10.520 1.00 69.62 97 GLU A N 1
ATOM 772 C CA . GLU A 1 97 ? 12.741 -23.857 -11.747 1.00 69.62 97 GLU A CA 1
ATOM 773 C C . GLU A 1 97 ? 14.067 -24.297 -12.386 1.00 69.62 97 GLU A C 1
ATOM 775 O O . GLU A 1 97 ? 15.164 -23.983 -11.918 1.00 69.62 97 GLU A O 1
ATOM 780 N N . VAL A 1 98 ? 13.965 -25.029 -13.496 1.00 63.47 98 VAL A N 1
ATOM 781 C CA . VAL A 1 98 ? 15.092 -25.412 -14.354 1.00 63.47 98 VAL A CA 1
ATOM 782 C C . VAL A 1 98 ? 15.472 -24.202 -15.218 1.00 63.47 98 VAL A C 1
ATOM 784 O O . VAL A 1 98 ? 15.421 -24.226 -16.442 1.00 63.47 98 VAL A O 1
ATOM 787 N N . SER A 1 99 ? 15.828 -23.089 -14.576 1.00 57.91 99 SER A N 1
ATOM 788 C CA . SER A 1 99 ? 16.174 -21.813 -15.225 1.00 57.91 99 SER A CA 1
ATOM 789 C C . SER A 1 99 ? 17.558 -21.820 -15.881 1.00 57.91 99 SER A C 1
ATOM 791 O O . SER A 1 99 ? 17.965 -20.864 -16.545 1.00 57.91 99 SER A O 1
ATOM 793 N N . LYS A 1 100 ? 18.306 -22.919 -15.755 1.00 63.19 100 LYS A N 1
ATOM 794 C CA . LYS A 1 100 ? 19.542 -23.113 -16.509 1.00 63.19 100 LYS A CA 1
ATOM 795 C C . LYS A 1 100 ? 19.182 -23.708 -17.867 1.00 63.19 100 LYS A C 1
ATOM 797 O O . LYS A 1 100 ? 18.953 -24.911 -17.949 1.00 63.19 100 LYS A O 1
ATOM 802 N N . LYS A 1 101 ? 19.214 -22.882 -18.923 1.00 60.69 101 LYS A N 1
ATOM 803 C CA . LYS A 1 101 ? 19.130 -23.312 -20.340 1.00 60.69 101 LYS A CA 1
ATOM 804 C C . LYS A 1 101 ? 19.918 -24.600 -20.614 1.00 60.69 101 LYS A C 1
ATOM 806 O O . LYS A 1 101 ? 19.417 -25.490 -21.280 1.00 60.69 101 LYS A O 1
ATOM 811 N N . TYR A 1 102 ? 21.092 -24.727 -20.000 1.00 57.97 102 TYR A N 1
ATOM 812 C CA . TYR A 1 102 ? 21.974 -25.888 -20.111 1.00 57.97 102 TYR A CA 1
ATOM 813 C C . TYR A 1 102 ? 21.369 -27.201 -19.580 1.00 57.97 102 TYR A C 1
ATOM 815 O O . TYR A 1 102 ? 21.585 -28.246 -20.174 1.00 57.97 102 TYR A O 1
ATOM 823 N N . ILE A 1 103 ? 20.594 -27.165 -18.485 1.00 62.69 103 ILE A N 1
ATOM 824 C CA . ILE A 1 103 ? 19.950 -28.367 -17.926 1.00 62.69 103 ILE A CA 1
ATOM 825 C C . ILE A 1 103 ? 18.765 -28.781 -18.804 1.00 62.69 103 ILE A C 1
ATOM 827 O O . ILE A 1 103 ? 18.558 -29.969 -19.022 1.00 62.69 103 ILE A O 1
ATOM 831 N N . LEU A 1 104 ? 18.009 -27.813 -19.331 1.00 62.97 104 LEU A N 1
ATOM 832 C CA . LEU A 1 104 ? 16.894 -28.098 -20.232 1.00 62.97 104 LEU A CA 1
ATOM 833 C C . LEU A 1 104 ? 17.392 -28.656 -21.575 1.00 62.97 104 LEU A C 1
ATOM 835 O O . LEU A 1 104 ? 16.845 -29.643 -22.040 1.00 62.97 104 LEU A O 1
ATOM 839 N N . GLU A 1 105 ? 18.476 -28.110 -22.138 1.00 64.06 105 GLU A N 1
ATOM 840 C CA . GLU A 1 105 ? 19.128 -28.645 -23.345 1.00 64.06 105 GLU A CA 1
ATOM 841 C C . GLU A 1 105 ? 19.711 -30.049 -23.121 1.00 64.06 105 GLU A C 1
ATOM 843 O O . GLU A 1 105 ? 19.550 -30.912 -23.979 1.00 64.06 105 GLU A O 1
ATOM 848 N N . ASP A 1 106 ? 20.336 -30.319 -21.971 1.00 67.12 106 ASP A N 1
ATOM 849 C CA . ASP A 1 106 ? 20.873 -31.650 -21.653 1.00 67.12 106 ASP A CA 1
ATOM 850 C C . ASP A 1 106 ? 19.758 -32.701 -21.429 1.00 67.12 106 ASP A C 1
ATOM 852 O O . ASP A 1 106 ? 19.972 -33.881 -21.720 1.00 67.12 106 ASP A O 1
ATOM 856 N N . ILE A 1 107 ? 18.573 -32.282 -20.954 1.00 66.81 107 ILE A N 1
ATOM 857 C CA . ILE A 1 107 ? 17.375 -33.130 -20.784 1.00 66.81 107 ILE A CA 1
ATOM 858 C C . ILE A 1 107 ? 16.616 -33.316 -22.111 1.00 66.81 107 ILE A C 1
ATOM 860 O O . ILE A 1 107 ? 16.206 -34.432 -22.420 1.00 66.81 107 ILE A O 1
ATOM 864 N N . GLU A 1 108 ? 16.426 -32.254 -22.901 1.00 62.78 108 GLU A N 1
ATOM 865 C CA . GLU A 1 108 ? 15.682 -32.283 -24.173 1.00 62.78 108 GLU A CA 1
ATOM 866 C C . GLU A 1 108 ? 16.479 -32.928 -25.308 1.00 62.78 108 GLU A C 1
ATOM 868 O O . GLU A 1 108 ? 15.909 -33.630 -26.143 1.00 62.78 108 GLU A O 1
ATOM 873 N N . TRP A 1 109 ? 17.796 -32.720 -25.336 1.00 65.50 109 TRP A N 1
ATOM 874 C CA . TRP A 1 109 ? 18.674 -33.259 -26.377 1.00 65.50 109 TRP A CA 1
ATOM 875 C C . TRP A 1 109 ? 19.518 -34.432 -25.917 1.00 65.50 109 TRP A C 1
ATOM 877 O O . TRP A 1 109 ? 20.336 -34.907 -26.703 1.00 65.50 109 TRP A O 1
ATOM 887 N N . GLY A 1 110 ? 19.290 -34.907 -24.686 1.00 53.75 110 GLY A N 1
ATOM 888 C CA . GLY A 1 110 ? 19.842 -36.135 -24.137 1.00 53.75 110 GLY A CA 1
ATOM 889 C C . GLY A 1 110 ? 21.301 -36.313 -24.519 1.00 53.75 110 GLY A C 1
ATOM 890 O O . GLY A 1 110 ? 21.606 -37.050 -25.462 1.00 53.75 110 GLY A O 1
ATOM 891 N N . LYS A 1 111 ? 22.229 -35.690 -23.781 1.00 51.72 111 LYS A N 1
ATOM 892 C CA . LYS A 1 111 ? 23.595 -36.219 -23.806 1.00 51.72 111 LYS A CA 1
ATOM 893 C C . LYS A 1 111 ? 23.489 -37.675 -23.384 1.00 51.72 111 LYS A C 1
ATOM 895 O O . LYS A 1 111 ? 23.255 -37.975 -22.217 1.00 51.72 111 LYS A O 1
ATOM 900 N N . LYS A 1 112 ? 23.616 -38.561 -24.372 1.00 48.81 112 LYS A N 1
ATOM 901 C CA . LYS A 1 112 ? 23.793 -39.991 -24.196 1.00 48.81 112 LYS A CA 1
ATOM 902 C C . LYS A 1 112 ? 25.028 -40.161 -23.322 1.00 48.81 112 LYS A C 1
ATOM 904 O O . LYS A 1 112 ? 26.148 -40.187 -23.819 1.00 48.81 112 LYS A O 1
ATOM 909 N N . HIS A 1 113 ? 24.826 -40.233 -22.014 1.00 46.22 113 HIS A N 1
ATOM 910 C CA . HIS A 1 113 ? 25.610 -41.178 -21.257 1.00 46.22 113 HIS A CA 1
ATOM 911 C C . HIS A 1 113 ? 25.186 -42.537 -21.797 1.00 46.22 113 HIS A C 1
ATOM 913 O O . HIS A 1 113 ? 24.008 -42.893 -21.763 1.00 46.22 113 HIS A O 1
ATOM 919 N N . GLU A 1 114 ? 26.135 -43.170 -22.476 1.00 48.94 114 GLU A N 1
ATOM 920 C CA . GLU A 1 114 ? 26.012 -44.530 -22.963 1.00 48.94 114 GLU A CA 1
ATOM 921 C C . GLU A 1 114 ? 25.544 -45.433 -21.818 1.00 48.94 114 GLU A C 1
ATOM 923 O O . GLU A 1 114 ? 25.900 -45.215 -20.659 1.00 48.94 114 GLU A O 1
ATOM 928 N N . ASP A 1 115 ? 24.744 -46.421 -22.215 1.00 48.56 115 ASP A N 1
ATOM 929 C CA . ASP A 1 115 ? 24.188 -47.507 -21.412 1.00 48.56 115 ASP A CA 1
ATOM 930 C C . ASP A 1 115 ? 22.984 -47.076 -20.571 1.00 48.56 115 ASP A C 1
ATOM 932 O O . ASP A 1 115 ? 23.162 -46.402 -19.573 1.00 48.56 115 ASP A O 1
ATOM 936 N N . TYR A 1 116 ? 21.749 -47.366 -21.017 1.00 43.28 116 TYR A N 1
ATOM 937 C CA . TYR A 1 116 ? 20.940 -48.536 -20.613 1.00 43.28 116 TYR A CA 1
ATOM 938 C C . TYR A 1 116 ? 19.802 -48.728 -21.635 1.00 43.28 116 TYR A C 1
ATOM 940 O O . TYR A 1 116 ? 19.106 -47.786 -22.009 1.00 43.28 116 TYR A O 1
ATOM 948 N N . GLU A 1 117 ? 19.618 -49.963 -22.083 1.00 49.47 117 GLU A N 1
ATOM 949 C CA . GLU A 1 117 ? 18.567 -50.410 -22.995 1.00 49.47 117 GLU A CA 1
ATOM 950 C C . GLU A 1 117 ? 17.234 -50.516 -22.228 1.00 49.47 117 GLU A C 1
ATOM 952 O O . GLU A 1 117 ? 17.107 -51.332 -21.315 1.00 49.47 117 GLU A O 1
ATOM 957 N N . TYR A 1 118 ? 16.249 -49.670 -22.551 1.00 48.44 118 TYR A N 1
ATOM 958 C CA . TYR A 1 118 ? 14.886 -49.808 -22.028 1.00 48.44 118 TYR A CA 1
ATOM 959 C C . TYR A 1 118 ? 14.013 -50.451 -23.101 1.00 48.44 118 TYR A C 1
ATOM 961 O O . TYR A 1 118 ? 13.642 -49.812 -24.081 1.00 48.44 118 TYR A O 1
ATOM 969 N N . VAL A 1 119 ? 13.749 -51.740 -22.906 1.00 54.03 119 VAL A N 1
ATOM 970 C CA . VAL A 1 119 ? 12.809 -52.540 -23.690 1.00 54.03 119 VAL A CA 1
ATOM 971 C C . VAL A 1 119 ? 11.436 -52.398 -23.040 1.00 54.03 119 VAL A C 1
ATOM 973 O O . VAL A 1 119 ? 11.228 -52.899 -21.931 1.00 54.03 119 VAL A O 1
ATOM 976 N N . ASP A 1 120 ? 10.502 -51.724 -23.705 1.00 48.34 120 ASP A N 1
ATOM 977 C CA . ASP A 1 120 ? 9.084 -51.775 -23.369 1.00 48.34 120 ASP A CA 1
ATOM 978 C C . ASP A 1 120 ? 8.425 -52.965 -24.078 1.00 48.34 120 ASP A C 1
ATOM 980 O O . ASP A 1 120 ? 8.280 -53.042 -25.293 1.00 48.34 120 ASP A O 1
ATOM 984 N N . SER A 1 121 ? 8.083 -53.955 -23.260 1.00 54.06 121 SER A N 1
ATOM 985 C CA . SER A 1 121 ? 7.331 -55.142 -23.640 1.00 54.06 121 SER A CA 1
ATOM 986 C C . SER A 1 121 ? 5.872 -54.761 -23.929 1.00 54.06 121 SER A C 1
ATOM 988 O O . SER A 1 121 ? 5.264 -54.064 -23.115 1.00 54.06 121 SER A O 1
ATOM 990 N N . ASP A 1 122 ? 5.306 -55.353 -24.990 1.00 51.78 122 ASP A N 1
ATOM 991 C CA . ASP A 1 122 ? 3.893 -55.780 -25.101 1.00 51.78 122 ASP A CA 1
ATOM 992 C C . ASP A 1 122 ? 2.902 -54.998 -26.014 1.00 51.78 122 ASP A C 1
ATOM 994 O O . ASP A 1 122 ? 1.748 -54.799 -25.640 1.00 51.78 122 ASP A O 1
ATOM 998 N N . ASP A 1 123 ? 3.270 -54.645 -27.259 1.00 48.88 123 ASP A N 1
ATOM 999 C CA . ASP A 1 123 ? 2.258 -54.451 -28.332 1.00 48.88 123 ASP A CA 1
ATOM 1000 C C . ASP A 1 123 ? 2.678 -55.107 -29.665 1.00 48.88 123 ASP A C 1
ATOM 1002 O O . ASP A 1 123 ? 3.288 -54.494 -30.541 1.00 48.88 123 ASP A O 1
ATOM 1006 N N . ASP A 1 124 ? 2.319 -56.387 -29.811 1.00 53.78 124 ASP A N 1
ATOM 1007 C CA . ASP A 1 124 ? 2.481 -57.231 -31.007 1.00 53.78 124 ASP A CA 1
ATOM 1008 C C . ASP A 1 124 ? 1.491 -56.868 -32.139 1.00 53.78 124 ASP A C 1
ATOM 1010 O O . ASP A 1 124 ? 0.823 -57.725 -32.727 1.00 53.78 124 ASP A O 1
ATOM 1014 N N . ASN A 1 125 ? 1.387 -55.589 -32.495 1.00 58.12 125 ASN A N 1
ATOM 1015 C CA . ASN A 1 125 ? 0.785 -55.184 -33.763 1.00 58.12 125 ASN A CA 1
ATOM 1016 C C . ASN A 1 125 ? 1.890 -54.717 -34.704 1.00 58.12 125 ASN A C 1
ATOM 1018 O O . ASN A 1 125 ? 2.174 -53.528 -34.832 1.00 58.12 125 ASN A O 1
ATOM 1022 N N . GLU A 1 126 ? 2.501 -55.686 -35.384 1.00 58.62 126 GLU A N 1
ATOM 1023 C CA . GLU A 1 126 ? 3.508 -55.494 -36.426 1.00 58.62 126 GLU A CA 1
ATOM 1024 C C . GLU A 1 126 ? 2.872 -54.828 -37.666 1.00 58.62 126 GLU A C 1
ATOM 1026 O O . GLU A 1 126 ? 2.634 -55.429 -38.716 1.00 58.62 126 GLU A O 1
ATOM 1031 N N . VAL A 1 127 ? 2.534 -53.542 -37.540 1.00 58.03 127 VAL A N 1
ATOM 1032 C CA . VAL A 1 127 ? 2.320 -52.665 -38.687 1.00 58.03 127 VAL A CA 1
ATOM 1033 C C . VAL A 1 127 ? 3.684 -52.401 -39.294 1.00 58.03 127 VAL A C 1
ATOM 1035 O O . VAL A 1 127 ? 4.474 -51.629 -38.767 1.00 58.03 127 VAL A O 1
ATOM 1038 N N . ASP A 1 128 ? 3.951 -53.080 -40.404 1.00 67.88 128 ASP A N 1
ATOM 1039 C CA . ASP A 1 128 ? 5.182 -53.005 -41.183 1.00 67.88 128 ASP A CA 1
ATOM 1040 C C . ASP A 1 128 ? 5.510 -51.535 -41.534 1.00 67.88 128 ASP A C 1
ATOM 1042 O O . ASP A 1 128 ? 5.032 -50.965 -42.522 1.00 67.88 128 ASP A O 1
ATOM 1046 N N . THR A 1 129 ? 6.272 -50.870 -40.664 1.00 60.00 129 THR A N 1
ATOM 1047 C CA . THR A 1 129 ? 6.555 -49.424 -40.718 1.00 60.00 129 THR A CA 1
ATOM 1048 C C . THR A 1 129 ? 7.302 -49.059 -42.000 1.00 60.00 129 THR A C 1
ATOM 1050 O O . THR A 1 129 ? 7.087 -47.992 -42.583 1.00 60.00 129 THR A O 1
ATOM 1053 N N . LEU A 1 130 ? 8.093 -50.005 -42.513 1.00 63.75 130 LEU A N 1
ATOM 1054 C CA . LEU A 1 130 ? 8.778 -49.943 -43.801 1.00 63.75 130 LEU A CA 1
ATOM 1055 C C . LEU A 1 130 ? 7.798 -49.852 -44.977 1.00 63.75 130 LEU A C 1
ATOM 1057 O O . LEU A 1 130 ? 8.079 -49.160 -45.956 1.00 63.75 130 LEU A O 1
ATOM 1061 N N . LYS A 1 131 ? 6.616 -50.469 -44.878 1.00 67.19 131 LYS A N 1
ATOM 1062 C CA . LYS A 1 131 ? 5.575 -50.422 -45.915 1.00 67.19 131 LYS A CA 1
ATOM 1063 C C . LYS A 1 131 ? 4.882 -49.061 -45.988 1.00 67.19 131 LYS A C 1
ATOM 1065 O O . LYS A 1 131 ? 4.516 -48.627 -47.081 1.00 67.19 131 LYS A O 1
ATOM 1070 N N . ILE A 1 132 ? 4.737 -48.382 -44.847 1.00 60.56 132 ILE A N 1
ATOM 1071 C CA . ILE A 1 132 ? 4.178 -47.023 -44.759 1.00 60.56 132 ILE A CA 1
ATOM 1072 C C . ILE A 1 132 ? 5.169 -46.007 -45.339 1.00 60.56 132 ILE A C 1
ATOM 1074 O O . ILE A 1 132 ? 4.770 -45.133 -46.104 1.00 60.56 132 ILE A O 1
ATOM 1078 N N . LEU A 1 133 ? 6.464 -46.152 -45.036 1.00 62.19 133 LEU A N 1
ATOM 1079 C CA . LEU A 1 133 ? 7.509 -45.242 -45.520 1.00 62.19 133 LEU A CA 1
ATOM 1080 C C . LEU A 1 133 ? 7.849 -45.455 -47.007 1.00 62.19 133 LEU A C 1
ATOM 1082 O O . LEU A 1 133 ? 8.144 -44.499 -47.721 1.00 62.19 133 LEU A O 1
ATOM 1086 N N . ALA A 1 134 ? 7.788 -46.702 -47.491 1.00 68.12 134 ALA A N 1
ATOM 1087 C CA . ALA A 1 134 ? 8.045 -47.039 -48.894 1.00 68.12 134 ALA A CA 1
ATOM 1088 C C . ALA A 1 134 ? 6.912 -46.594 -49.834 1.00 68.12 134 ALA A C 1
ATOM 1090 O O . ALA A 1 134 ? 7.125 -46.407 -51.036 1.00 68.12 134 ALA A O 1
ATOM 1091 N N . GLN A 1 135 ? 5.701 -46.397 -49.305 1.00 64.06 135 GLN A N 1
ATOM 1092 C CA . GLN A 1 135 ? 4.607 -45.789 -50.045 1.00 64.06 135 GLN A CA 1
ATOM 1093 C C . GLN A 1 135 ? 4.834 -44.277 -50.154 1.00 64.06 135 GLN A C 1
ATOM 1095 O O . GLN A 1 135 ? 4.366 -43.486 -49.346 1.00 64.06 135 GLN A O 1
ATOM 1100 N N . ASN A 1 136 ? 5.519 -43.870 -51.224 1.00 58.75 136 ASN A N 1
ATOM 1101 C CA . ASN A 1 136 ? 5.767 -42.474 -51.599 1.00 58.75 136 ASN A CA 1
ATOM 1102 C C . ASN A 1 136 ? 4.484 -41.762 -52.106 1.00 58.75 136 ASN A C 1
ATOM 1104 O O . ASN A 1 136 ? 4.483 -41.063 -53.122 1.00 58.75 136 ASN A O 1
ATOM 1108 N N . VAL A 1 137 ? 3.349 -41.985 -51.440 1.00 62.09 137 VAL A N 1
ATOM 1109 C CA . VAL A 1 137 ? 2.086 -41.300 -51.714 1.00 62.09 137 VAL A CA 1
ATOM 1110 C C . VAL A 1 137 ? 2.067 -40.002 -50.927 1.00 62.09 137 VAL A C 1
ATOM 1112 O O . VAL A 1 137 ? 2.049 -39.988 -49.702 1.00 62.09 137 VAL A O 1
ATOM 1115 N N . ALA A 1 138 ? 2.031 -38.884 -51.648 1.00 58.34 138 ALA A N 1
ATOM 1116 C CA . ALA A 1 138 ? 1.795 -37.576 -51.061 1.00 58.34 138 ALA A CA 1
ATOM 1117 C C . ALA A 1 138 ? 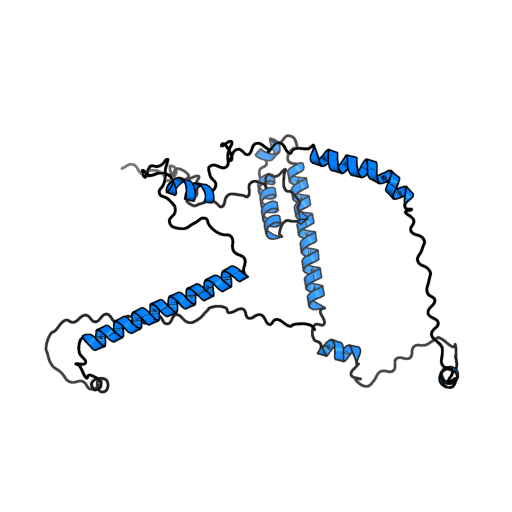0.427 -37.568 -50.353 1.00 58.34 138 ALA A C 1
ATOM 1119 O O . ALA A 1 138 ? -0.615 -37.368 -50.984 1.00 58.34 138 ALA A O 1
ATOM 1120 N N . HIS A 1 139 ? 0.412 -37.791 -49.038 1.00 58.25 139 HIS A N 1
ATOM 1121 C CA . HIS A 1 139 ? -0.792 -37.649 -48.232 1.00 58.25 139 HIS A CA 1
ATOM 1122 C C . HIS A 1 139 ? -1.232 -36.179 -48.272 1.00 58.25 139 HIS A C 1
ATOM 1124 O O . HIS A 1 139 ? -0.673 -35.314 -47.595 1.00 58.25 139 HIS A O 1
ATOM 1130 N N . LYS A 1 140 ? -2.236 -35.861 -49.099 1.00 66.19 140 LYS A N 1
ATOM 1131 C CA . LYS A 1 140 ? -2.861 -34.533 -49.101 1.00 66.19 140 LYS A CA 1
ATOM 1132 C C . LYS A 1 140 ? -3.548 -34.328 -47.754 1.00 66.19 140 LYS A C 1
ATOM 1134 O O . LYS A 1 140 ? -4.586 -34.933 -47.495 1.00 66.19 140 LYS A O 1
ATOM 1139 N N . LYS A 1 141 ? -2.994 -33.446 -46.915 1.00 68.00 141 LYS A N 1
ATOM 1140 C CA . LYS A 1 141 ? -3.665 -32.952 -45.704 1.00 68.00 141 LYS A CA 1
ATOM 1141 C C . LYS A 1 141 ? -5.027 -32.372 -46.098 1.00 68.00 141 LYS A C 1
ATOM 1143 O O . LYS A 1 141 ? -5.097 -31.314 -46.719 1.00 68.00 141 LYS A O 1
ATOM 1148 N N . GLN A 1 142 ? -6.111 -33.062 -45.755 1.00 61.62 142 GLN A N 1
ATOM 1149 C CA . GLN A 1 142 ? -7.462 -32.522 -45.888 1.00 61.62 142 GLN A CA 1
ATOM 1150 C C . GLN A 1 142 ? -7.831 -31.799 -44.593 1.00 61.62 142 GLN A C 1
ATOM 1152 O O . GLN A 1 142 ? -8.162 -32.423 -43.588 1.00 61.62 142 GLN A O 1
ATOM 1157 N N . VAL A 1 143 ? -7.765 -30.469 -44.613 1.00 68.31 143 VAL A N 1
ATOM 1158 C CA . VAL A 1 143 ? -8.245 -29.631 -43.508 1.00 68.31 143 VAL A CA 1
ATOM 1159 C C . VAL A 1 143 ? -9.763 -29.516 -43.631 1.00 68.31 143 VAL A C 1
ATOM 1161 O O . VAL A 1 143 ? -10.273 -28.792 -44.488 1.00 68.31 143 VAL A O 1
ATOM 1164 N N . LYS A 1 144 ? -10.507 -30.244 -42.793 1.00 70.75 144 LYS A N 1
ATOM 1165 C CA . LYS A 1 144 ? -11.963 -30.085 -42.690 1.00 70.75 144 LYS A CA 1
ATOM 1166 C C . LYS A 1 144 ? -12.257 -28.740 -42.015 1.00 70.75 144 LYS A C 1
ATOM 1168 O O . LYS A 1 144 ? -12.133 -28.620 -40.801 1.00 70.75 144 LYS A O 1
ATOM 1173 N N . LYS A 1 145 ? -12.632 -27.719 -42.795 1.00 61.97 145 LYS A N 1
ATOM 1174 C CA . LYS A 1 145 ? -13.195 -26.473 -42.251 1.00 61.97 145 LYS A CA 1
ATOM 1175 C C . LYS A 1 145 ? -14.586 -26.776 -41.694 1.00 61.97 145 LYS A C 1
ATOM 1177 O O . LYS A 1 145 ? -15.541 -26.906 -42.455 1.00 61.97 145 LYS A O 1
ATOM 1182 N N . LEU A 1 146 ? -14.679 -26.919 -40.376 1.00 68.69 146 LEU A N 1
ATOM 1183 C CA . LEU A 1 146 ? -15.952 -26.949 -39.664 1.00 68.69 146 LEU A CA 1
ATOM 1184 C C . LEU A 1 146 ? -16.626 -25.584 -39.842 1.00 68.69 146 LEU A C 1
ATOM 1186 O O . LEU A 1 146 ? -16.003 -24.546 -39.619 1.00 68.69 146 LEU A O 1
ATOM 1190 N N . ALA A 1 147 ? -17.873 -25.587 -40.315 1.00 77.38 147 ALA A N 1
ATOM 1191 C CA . ALA A 1 147 ? -18.664 -24.366 -40.377 1.00 77.38 147 ALA A CA 1
ATOM 1192 C C . ALA A 1 147 ? -18.849 -23.832 -38.946 1.00 77.38 147 ALA A C 1
ATOM 1194 O O . ALA A 1 147 ? -19.080 -24.641 -38.044 1.00 77.38 147 ALA A O 1
ATOM 1195 N N . PRO A 1 148 ? -18.734 -22.510 -38.721 1.00 73.56 148 PRO A N 1
ATOM 1196 C CA . PRO A 1 148 ? -18.934 -21.946 -37.396 1.00 73.56 148 PRO A CA 1
ATOM 1197 C C . PRO A 1 148 ? -20.338 -22.300 -36.906 1.00 73.56 148 PRO A C 1
ATOM 1199 O O . PRO A 1 148 ? -21.313 -22.204 -37.661 1.00 73.56 148 PRO A O 1
ATOM 1202 N N . GLU A 1 149 ? -20.430 -22.739 -35.654 1.00 77.88 149 GLU A N 1
ATOM 1203 C CA . GLU A 1 149 ? -21.709 -23.035 -35.024 1.00 77.88 149 GLU A CA 1
ATOM 1204 C C . GLU A 1 149 ? -22.602 -21.792 -35.084 1.00 77.88 149 GLU A C 1
ATOM 1206 O O . GLU A 1 149 ? -22.148 -20.659 -34.896 1.00 77.88 149 GLU A O 1
ATOM 1211 N N . LYS A 1 150 ? -23.880 -21.995 -35.417 1.00 75.44 150 LYS A N 1
ATOM 1212 C CA . LYS A 1 150 ? -24.847 -20.899 -35.499 1.00 75.44 150 LYS A CA 1
ATOM 1213 C C . LYS A 1 150 ? -24.901 -20.214 -34.135 1.00 75.44 150 LYS A C 1
ATOM 1215 O O . LYS A 1 150 ? -25.156 -20.880 -33.136 1.00 75.44 150 LYS A O 1
ATOM 1220 N N . ALA A 1 151 ? -24.673 -18.901 -34.101 1.00 76.50 151 ALA A N 1
ATOM 1221 C CA . ALA A 1 151 ? -24.757 -18.132 -32.867 1.00 76.50 151 ALA A CA 1
ATOM 1222 C C . ALA A 1 151 ? -26.139 -18.333 -32.225 1.00 76.50 151 ALA A C 1
ATOM 1224 O O . ALA A 1 151 ? -27.162 -18.145 -32.884 1.00 76.50 151 ALA A O 1
ATOM 1225 N N . LEU A 1 152 ? -26.159 -18.722 -30.947 1.00 77.62 152 LEU A N 1
ATOM 1226 C CA . LEU A 1 152 ? -27.393 -18.972 -30.193 1.00 77.62 152 LEU A CA 1
ATOM 1227 C C . LEU A 1 152 ? -28.240 -17.702 -30.003 1.00 77.62 152 LEU A C 1
ATOM 1229 O O . LEU A 1 152 ? -29.417 -17.805 -29.683 1.00 77.62 152 LEU A O 1
ATOM 1233 N N . ILE A 1 153 ? -27.643 -16.523 -30.193 1.00 77.62 153 ILE A N 1
ATOM 1234 C CA . ILE A 1 153 ? -28.288 -15.219 -30.048 1.00 77.62 153 ILE A CA 1
ATOM 1235 C C . ILE A 1 153 ? -28.605 -14.689 -31.444 1.00 77.62 153 ILE A C 1
ATOM 1237 O O . ILE A 1 153 ? -27.706 -14.442 -32.254 1.00 77.62 153 ILE A O 1
ATOM 1241 N N . THR A 1 154 ? -29.890 -14.517 -31.726 1.00 81.31 154 THR A N 1
ATOM 1242 C CA . THR A 1 154 ? -30.385 -13.940 -32.974 1.00 81.31 154 THR A CA 1
ATOM 1243 C C . THR A 1 154 ? -30.497 -12.419 -32.865 1.00 81.31 154 THR A C 1
ATOM 1245 O O . THR A 1 154 ? -30.566 -11.847 -31.781 1.00 81.31 154 THR A O 1
ATOM 1248 N N . GLN A 1 155 ? -30.541 -11.729 -34.008 1.00 79.25 155 GLN A N 1
ATOM 1249 C CA . GLN A 1 155 ? -30.724 -10.270 -34.043 1.00 79.25 155 GLN A CA 1
ATOM 1250 C C . GLN A 1 155 ? -32.024 -9.819 -33.354 1.00 79.25 155 GLN A C 1
ATOM 1252 O O . GLN A 1 155 ? -32.047 -8.749 -32.758 1.00 79.25 155 GLN A O 1
ATOM 1257 N N . LYS A 1 156 ? -33.064 -10.665 -33.355 1.00 80.75 156 LYS A N 1
ATOM 1258 C CA . LYS A 1 156 ? -34.316 -10.402 -32.635 1.00 80.75 156 LYS A CA 1
ATOM 1259 C C . LYS A 1 156 ? -34.127 -10.402 -31.115 1.00 80.75 156 LYS A C 1
ATOM 1261 O O . LYS A 1 156 ? -34.675 -9.540 -30.442 1.00 80.75 156 LYS A O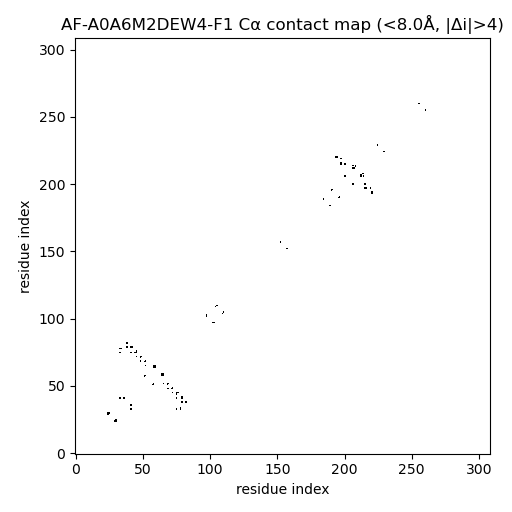 1
ATOM 1266 N N . ASP A 1 157 ? -33.285 -11.292 -30.589 1.00 80.19 157 ASP A N 1
ATOM 1267 C CA . ASP A 1 157 ? -33.011 -11.360 -29.147 1.00 80.19 157 ASP A CA 1
ATOM 1268 C C . ASP A 1 157 ? -32.315 -10.083 -28.645 1.00 80.19 157 ASP A C 1
ATOM 1270 O O . ASP A 1 157 ? -32.524 -9.645 -27.517 1.00 80.19 157 ASP A O 1
ATOM 1274 N N . LEU A 1 158 ? -31.511 -9.439 -29.499 1.00 76.50 158 LEU A N 1
ATOM 1275 C CA . LEU A 1 158 ? -30.894 -8.146 -29.194 1.00 76.50 158 LEU A CA 1
ATOM 1276 C C . LEU A 1 158 ? -31.924 -7.008 -29.203 1.00 76.50 158 LEU A C 1
ATOM 1278 O O . LEU A 1 158 ? -31.859 -6.127 -28.345 1.00 76.50 158 LEU A O 1
ATOM 1282 N N . GLU A 1 159 ? -32.881 -7.029 -30.134 1.00 78.88 159 GLU A N 1
ATOM 1283 C CA . GLU A 1 159 ? -33.950 -6.026 -30.236 1.00 78.88 159 GLU A CA 1
ATOM 1284 C C . GLU A 1 159 ? -34.838 -5.989 -28.985 1.00 78.88 159 GLU A C 1
ATOM 1286 O O . GLU A 1 159 ? -35.169 -4.896 -28.517 1.00 78.88 159 GLU A O 1
ATOM 1291 N N . ASP A 1 160 ? -35.115 -7.145 -28.379 1.00 77.00 160 ASP A N 1
ATOM 1292 C CA . ASP A 1 160 ? -35.912 -7.256 -27.148 1.00 77.00 160 ASP A CA 1
ATOM 1293 C C . ASP A 1 160 ? -35.167 -6.759 -25.892 1.00 77.00 160 ASP A C 1
ATOM 1295 O O . ASP A 1 160 ? -35.782 -6.277 -24.935 1.00 77.00 160 ASP A O 1
ATOM 1299 N N . ILE A 1 161 ? -33.830 -6.810 -25.891 1.00 75.50 161 ILE A N 1
ATOM 1300 C CA . ILE A 1 161 ? -32.992 -6.385 -24.755 1.00 75.50 161 ILE A CA 1
ATOM 1301 C C . ILE A 1 161 ? -32.712 -4.873 -24.787 1.00 75.50 161 ILE A C 1
ATOM 1303 O O . ILE A 1 161 ? -32.583 -4.238 -23.733 1.00 75.50 161 ILE A O 1
ATOM 1307 N N . ILE A 1 162 ? -32.652 -4.260 -25.976 1.00 78.31 162 ILE A N 1
ATOM 1308 C CA . ILE A 1 162 ? -32.324 -2.832 -26.163 1.00 78.31 162 ILE A CA 1
ATOM 1309 C C . ILE A 1 162 ? -33.195 -1.873 -25.318 1.00 78.31 162 ILE A C 1
ATOM 1311 O O . ILE A 1 162 ? -32.631 -0.937 -24.735 1.00 78.31 162 ILE A O 1
ATOM 1315 N N . PRO A 1 163 ? -34.529 -2.043 -25.199 1.00 81.62 163 PRO A N 1
ATOM 1316 C CA . PRO A 1 163 ? -35.371 -1.172 -24.378 1.00 81.62 163 PRO A CA 1
ATOM 1317 C C . PRO A 1 163 ? -35.012 -1.245 -22.892 1.00 81.62 163 PRO A C 1
ATOM 1319 O O . PRO A 1 163 ? -34.912 -0.213 -22.223 1.00 81.62 163 PRO A O 1
ATOM 1322 N N . HIS A 1 164 ? -34.766 -2.454 -22.381 1.00 80.44 164 HIS A N 1
ATOM 1323 C CA . HIS A 1 164 ? -34.416 -2.664 -20.979 1.00 80.44 164 HIS A CA 1
ATOM 1324 C C . HIS A 1 164 ? -32.995 -2.175 -20.673 1.00 80.44 164 HIS A C 1
ATOM 1326 O O . HIS A 1 164 ? -32.783 -1.490 -19.673 1.00 80.44 164 HIS A O 1
ATOM 1332 N N . ALA A 1 165 ? -32.041 -2.412 -21.575 1.00 81.25 165 ALA A N 1
ATOM 1333 C CA . ALA A 1 165 ? -30.681 -1.889 -21.462 1.00 81.25 165 ALA A CA 1
ATOM 1334 C C . ALA A 1 165 ? -30.662 -0.350 -21.423 1.00 81.25 165 ALA A C 1
ATOM 1336 O O . ALA A 1 165 ? -30.010 0.246 -20.565 1.00 81.25 165 ALA A O 1
ATOM 1337 N N . LYS A 1 166 ? -31.444 0.314 -22.289 1.00 83.25 166 LYS A N 1
ATOM 1338 C CA . LYS A 1 166 ? -31.615 1.778 -22.254 1.00 83.25 166 LYS A CA 1
ATOM 1339 C C . LYS A 1 166 ? -32.236 2.257 -20.940 1.00 83.25 166 LYS A C 1
ATOM 1341 O O . LYS A 1 166 ? -31.816 3.286 -20.412 1.00 83.25 166 LYS A O 1
ATOM 1346 N N . TYR A 1 167 ? -33.209 1.523 -20.398 1.00 84.19 167 TYR A N 1
ATOM 1347 C CA . TYR A 1 167 ? -33.814 1.835 -19.103 1.00 84.19 167 TYR A CA 1
ATOM 1348 C C . TYR A 1 167 ? -32.800 1.746 -17.954 1.00 84.19 167 TYR A C 1
ATOM 1350 O O . TYR A 1 167 ? -32.736 2.670 -17.146 1.00 84.19 167 TYR A O 1
ATOM 1358 N N . LEU A 1 168 ? -31.975 0.696 -17.907 1.00 80.44 168 LEU A N 1
ATOM 1359 C CA . LEU A 1 168 ? -30.928 0.531 -16.890 1.00 80.44 168 LEU A CA 1
ATOM 1360 C C . LEU A 1 168 ? -29.895 1.665 -16.956 1.00 80.44 168 LEU A C 1
ATOM 1362 O O . LEU A 1 168 ? -29.639 2.323 -15.950 1.00 80.44 168 LEU A O 1
ATOM 1366 N N . ILE A 1 169 ? -29.413 1.992 -18.159 1.00 77.56 169 ILE A N 1
ATOM 1367 C CA . ILE A 1 169 ? -28.474 3.104 -18.377 1.00 77.56 169 ILE A CA 1
ATOM 1368 C C . ILE A 1 169 ? -29.071 4.442 -17.908 1.00 77.56 169 ILE A C 1
ATOM 1370 O O . ILE A 1 169 ? -28.375 5.279 -17.333 1.00 77.56 169 ILE A O 1
ATOM 1374 N N . ASN A 1 170 ? -30.365 4.671 -18.141 1.00 78.19 170 ASN A N 1
ATOM 1375 C CA . ASN A 1 170 ? -31.035 5.900 -17.711 1.00 78.19 170 ASN A CA 1
ATOM 1376 C C . ASN A 1 170 ? -31.338 5.917 -16.204 1.00 78.19 170 ASN A C 1
ATOM 1378 O O . ASN A 1 170 ? -31.290 6.981 -15.579 1.00 78.19 170 ASN A O 1
ATOM 1382 N N . LYS A 1 171 ? -31.607 4.756 -15.603 1.00 76.00 171 LYS A N 1
ATOM 1383 C CA . LYS A 1 171 ? -31.806 4.606 -14.158 1.00 76.00 171 LYS A CA 1
ATOM 1384 C C . LYS A 1 171 ? -30.536 4.967 -13.386 1.00 76.00 171 LYS A C 1
ATOM 1386 O O . LYS A 1 171 ? -30.620 5.720 -12.417 1.00 76.00 171 LYS A O 1
ATOM 1391 N N . ASP A 1 172 ? -29.375 4.555 -13.889 1.00 63.28 172 ASP A N 1
ATOM 1392 C CA . ASP A 1 172 ? -28.080 4.896 -13.292 1.00 63.28 172 ASP A CA 1
ATOM 1393 C C . ASP A 1 172 ? -27.732 6.384 -13.462 1.00 63.28 172 ASP A C 1
ATOM 1395 O O . ASP A 1 172 ? -27.222 7.014 -12.537 1.00 63.28 172 ASP A O 1
ATOM 1399 N N . LYS A 1 173 ? -28.101 7.002 -14.594 1.00 61.66 173 LYS A N 1
ATOM 1400 C CA . LYS A 1 173 ? -27.924 8.453 -14.818 1.00 61.66 173 LYS A CA 1
ATOM 1401 C C . LYS A 1 173 ? -28.801 9.330 -13.917 1.00 61.66 173 LYS A C 1
ATOM 1403 O O . LYS A 1 173 ? -28.418 10.456 -13.609 1.00 61.66 173 LYS A O 1
ATOM 1408 N N . THR A 1 174 ? -29.972 8.839 -13.505 1.00 57.81 174 THR A N 1
ATOM 1409 C CA . THR A 1 174 ? -30.914 9.599 -12.656 1.00 57.81 174 THR A CA 1
ATOM 1410 C C . THR A 1 174 ? -30.551 9.511 -11.170 1.00 57.81 174 THR A C 1
ATOM 1412 O O . THR A 1 174 ? -30.975 10.351 -10.373 1.00 57.81 174 THR A O 1
ATOM 1415 N N . SER A 1 175 ? -29.703 8.552 -10.786 1.00 55.47 175 SER A N 1
ATOM 1416 C CA . SER A 1 175 ? -28.992 8.576 -9.510 1.00 55.47 175 SER A CA 1
ATOM 1417 C C . SER A 1 175 ? -27.923 9.675 -9.549 1.00 55.47 175 SER A C 1
ATOM 1419 O O . SER A 1 175 ? -26.722 9.410 -9.591 1.00 55.47 175 SER A O 1
ATOM 1421 N N . MET A 1 176 ? -28.347 10.942 -9.517 1.00 58.47 176 MET A N 1
ATOM 1422 C CA . MET A 1 176 ? -27.465 12.023 -9.094 1.00 58.47 176 MET A CA 1
ATOM 1423 C C . MET A 1 176 ? -26.997 11.670 -7.686 1.00 58.47 176 MET A C 1
ATOM 1425 O O . MET A 1 176 ? -27.756 11.781 -6.721 1.00 58.47 176 MET A O 1
ATOM 1429 N N . TYR A 1 177 ? -25.756 11.201 -7.581 1.00 59.62 177 TYR A N 1
ATOM 1430 C CA . TYR A 1 177 ? -25.062 11.006 -6.322 1.00 59.62 177 TYR A CA 1
ATOM 1431 C C . TYR A 1 177 ? -25.169 12.309 -5.532 1.00 59.62 177 TYR A C 1
ATOM 1433 O O . TYR A 1 177 ? -24.462 13.276 -5.815 1.00 59.62 177 TYR A O 1
ATOM 1441 N N . LYS A 1 178 ? -26.082 12.371 -4.555 1.00 67.56 178 LYS A N 1
ATOM 1442 C CA . LYS A 1 178 ? -26.038 13.445 -3.567 1.00 67.56 178 LYS A CA 1
ATOM 1443 C C . LYS A 1 178 ? -24.669 13.310 -2.910 1.00 67.56 178 LYS A C 1
ATOM 1445 O O . LYS A 1 178 ? -24.386 12.224 -2.389 1.00 67.56 178 LYS A O 1
ATOM 1450 N N . PRO A 1 179 ? -23.798 14.331 -2.983 1.00 67.19 179 PRO A N 1
ATOM 1451 C CA . PRO A 1 179 ? -22.487 14.221 -2.380 1.00 67.19 179 PRO A CA 1
ATOM 1452 C C . PRO A 1 179 ? -22.707 13.892 -0.908 1.00 67.19 179 PRO A C 1
ATOM 1454 O O . PRO A 1 179 ? -23.463 14.575 -0.212 1.00 67.19 179 PRO A O 1
ATOM 1457 N N . LYS A 1 180 ? -22.111 12.785 -0.457 1.00 75.31 180 LYS A N 1
ATOM 1458 C CA . LYS A 1 180 ? -22.101 12.441 0.964 1.00 75.31 180 LYS A CA 1
ATOM 1459 C C . LYS A 1 180 ? -21.565 13.664 1.707 1.00 75.31 180 LYS A C 1
ATOM 1461 O O . LYS A 1 180 ? -20.669 14.340 1.212 1.00 75.31 180 LYS A O 1
ATOM 1466 N N . PHE A 1 181 ? -22.137 13.986 2.858 1.00 73.50 181 PHE A N 1
ATOM 1467 C CA . PHE A 1 181 ? -21.611 15.070 3.675 1.00 73.50 181 PHE A CA 1
ATOM 1468 C C . PHE A 1 181 ? -20.187 14.693 4.109 1.00 73.50 181 PHE A C 1
ATOM 1470 O O . PHE A 1 181 ? -20.000 13.748 4.875 1.00 73.50 181 PHE A O 1
ATOM 1477 N N . LEU A 1 182 ? -19.186 15.381 3.555 1.00 72.62 182 LEU A N 1
ATOM 1478 C CA . LEU A 1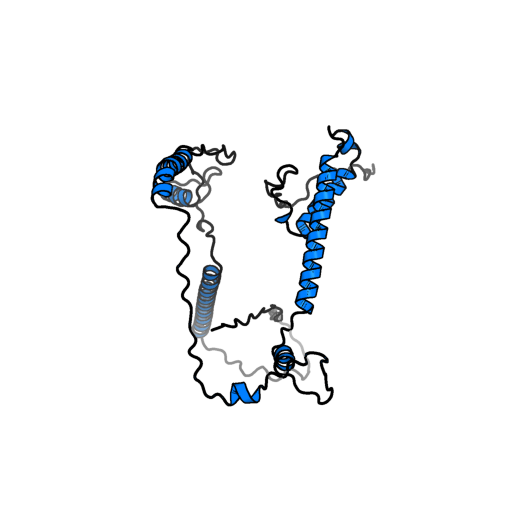 182 ? -17.785 15.224 3.930 1.00 72.62 182 LEU A CA 1
ATOM 1479 C C . LEU A 1 182 ? -17.503 16.291 5.000 1.00 72.62 182 LEU A C 1
ATOM 1481 O O . LEU A 1 182 ? -17.455 17.470 4.656 1.00 72.62 182 LEU A O 1
ATOM 1485 N N . PRO A 1 183 ? -17.305 15.927 6.282 1.00 72.62 183 PRO A N 1
ATOM 1486 C CA . PRO A 1 183 ? -17.154 16.905 7.366 1.00 72.62 183 PRO A CA 1
ATOM 1487 C C . PRO A 1 183 ? -15.933 17.827 7.203 1.00 72.62 183 PRO A C 1
ATOM 1489 O O . PRO A 1 183 ? -15.908 18.919 7.757 1.00 72.62 183 PRO A O 1
ATOM 1492 N N . HIS A 1 184 ? -14.945 17.425 6.398 1.00 67.88 184 HIS A N 1
ATOM 1493 C CA . HIS A 1 184 ? -13.765 18.224 6.049 1.00 67.88 184 HIS A CA 1
ATOM 1494 C C . HIS A 1 184 ? -13.989 19.184 4.862 1.00 67.88 184 HIS A C 1
ATOM 1496 O O . HIS A 1 184 ? -13.093 19.949 4.515 1.00 67.88 184 HIS A O 1
ATOM 1502 N N . LYS A 1 185 ? -15.171 19.164 4.232 1.00 65.38 185 LYS A N 1
ATOM 1503 C CA . LYS A 1 185 ? -15.601 20.134 3.214 1.00 65.38 185 LYS A CA 1
ATOM 1504 C C . LYS A 1 185 ? -16.774 20.939 3.766 1.00 65.38 185 LYS A C 1
ATOM 1506 O O . LYS A 1 185 ? -17.921 20.754 3.375 1.00 65.38 185 LYS A O 1
ATOM 1511 N N . SER A 1 186 ? -16.473 21.805 4.731 1.00 61.69 186 SER A N 1
ATOM 1512 C CA . SER A 1 186 ? -17.450 22.703 5.361 1.00 61.69 186 SER A CA 1
ATOM 1513 C C . SER A 1 186 ? -17.899 23.842 4.441 1.00 61.69 186 SER A C 1
ATOM 1515 O O . SER A 1 186 ? -18.915 24.485 4.699 1.00 61.69 186 SER A O 1
ATOM 1517 N N . THR A 1 187 ? -17.164 24.097 3.359 1.00 66.25 187 THR A N 1
ATOM 1518 C CA . THR A 1 187 ? -17.467 25.138 2.381 1.00 66.25 187 THR A CA 1
ATOM 1519 C C . THR A 1 187 ? -18.275 24.577 1.211 1.00 66.25 187 THR A C 1
ATOM 1521 O O . THR A 1 187 ? -17.971 23.525 0.654 1.00 66.25 187 THR A O 1
ATOM 1524 N N . ILE A 1 188 ? -19.329 25.307 0.825 1.00 69.00 188 ILE A N 1
ATOM 1525 C CA . ILE A 1 188 ? -20.209 24.972 -0.312 1.00 69.00 188 ILE A CA 1
ATOM 1526 C C . ILE A 1 188 ? -19.413 24.934 -1.628 1.00 69.00 188 ILE A C 1
ATOM 1528 O O . ILE A 1 188 ? -19.750 24.194 -2.550 1.00 69.00 188 ILE A O 1
ATOM 1532 N N . SER A 1 189 ? -18.343 25.725 -1.716 1.00 74.25 189 SER A N 1
ATOM 1533 C CA . SER A 1 189 ? -17.428 25.758 -2.850 1.00 74.25 189 SER A CA 1
ATOM 1534 C C . SER A 1 189 ? -16.036 25.273 -2.455 1.00 74.25 189 SER A C 1
ATOM 1536 O O . SER A 1 189 ? -15.631 25.316 -1.299 1.00 74.25 189 SER A O 1
ATOM 1538 N N . ASP A 1 190 ? -15.279 24.823 -3.450 1.00 75.69 190 ASP A N 1
ATOM 1539 C CA . ASP A 1 190 ? -13.890 24.389 -3.314 1.00 75.69 190 ASP A CA 1
ATOM 1540 C C . ASP A 1 190 ? -12.956 25.604 -3.129 1.00 75.69 190 ASP A C 1
ATOM 1542 O O . ASP A 1 190 ? -12.215 25.981 -4.043 1.00 75.69 190 ASP A O 1
ATOM 1546 N N . VAL A 1 191 ? -13.097 26.274 -1.976 1.00 67.50 191 VAL A N 1
ATOM 1547 C CA . VAL A 1 191 ? -12.366 27.494 -1.579 1.00 67.50 191 VAL A CA 1
ATOM 1548 C C . VAL A 1 191 ? -10.907 27.177 -1.250 1.00 67.50 191 VAL A C 1
ATOM 1550 O O . VAL A 1 191 ? -10.033 27.984 -1.528 1.00 67.50 191 VAL A O 1
ATOM 1553 N N . HIS A 1 192 ? -10.626 25.984 -0.723 1.00 68.31 192 HIS A N 1
ATOM 1554 C CA . HIS A 1 192 ? -9.283 25.572 -0.293 1.00 68.31 192 HIS A CA 1
ATOM 1555 C C . HIS A 1 192 ? -8.473 24.870 -1.389 1.00 68.31 192 HIS A C 1
ATOM 1557 O O . HIS A 1 192 ? -7.511 24.162 -1.100 1.00 68.31 192 HIS A O 1
ATOM 1563 N N . ASN A 1 193 ? -8.853 25.044 -2.654 1.00 78.50 193 ASN A N 1
ATOM 1564 C CA . ASN A 1 193 ? -8.074 24.510 -3.759 1.00 78.50 19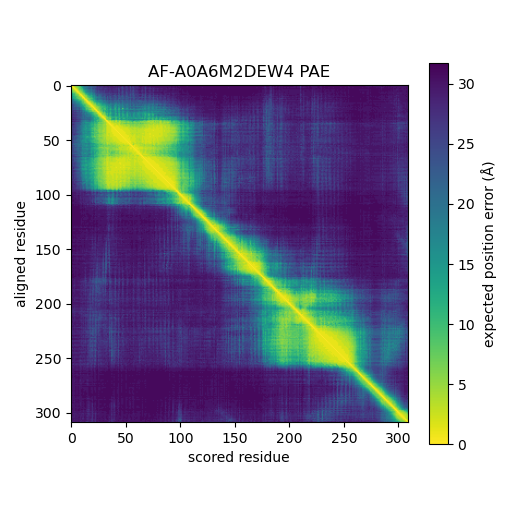3 ASN A CA 1
ATOM 1565 C C . ASN A 1 193 ? -6.768 25.308 -3.896 1.00 78.50 193 ASN A C 1
ATOM 1567 O O . ASN A 1 193 ? -6.830 26.517 -4.152 1.00 78.50 193 ASN A O 1
ATOM 1571 N N . PRO A 1 194 ? -5.593 24.666 -3.793 1.00 76.12 194 PRO A N 1
ATOM 1572 C CA . PRO A 1 194 ? -4.322 25.379 -3.778 1.00 76.12 194 PRO A CA 1
ATOM 1573 C C . PRO A 1 194 ? -4.083 26.172 -5.073 1.00 76.12 194 PRO A C 1
ATOM 1575 O O . PRO A 1 194 ? -3.551 27.281 -5.035 1.00 76.12 194 PRO A O 1
ATOM 1578 N N . PHE A 1 195 ? -4.570 25.678 -6.217 1.00 75.31 195 PHE A N 1
ATOM 1579 C CA . PHE A 1 195 ? -4.478 26.386 -7.498 1.00 75.31 195 PHE A CA 1
ATOM 1580 C C . PHE A 1 195 ? -5.327 27.666 -7.532 1.00 75.31 195 PHE A C 1
ATOM 1582 O O . PHE A 1 195 ? -4.931 28.656 -8.148 1.00 75.31 195 PHE A O 1
ATOM 1589 N N . LYS A 1 196 ? -6.485 27.681 -6.857 1.00 76.75 196 LYS A N 1
ATOM 1590 C CA . LYS A 1 196 ? -7.339 28.876 -6.770 1.00 76.75 196 LYS A CA 1
ATOM 1591 C C . LYS A 1 196 ? -6.761 29.900 -5.802 1.00 76.75 196 LYS A C 1
ATOM 1593 O O . LYS A 1 196 ? -6.764 31.088 -6.133 1.00 76.75 196 LYS A O 1
ATOM 1598 N N . GLU A 1 197 ? -6.202 29.452 -4.681 1.00 74.38 197 GLU A N 1
ATOM 1599 C CA . GLU A 1 197 ? -5.547 30.323 -3.698 1.00 74.38 197 GLU A CA 1
ATOM 1600 C C . GLU A 1 197 ? -4.381 31.114 -4.316 1.00 74.38 197 GLU A C 1
ATOM 1602 O O . GLU A 1 197 ? -4.305 32.331 -4.140 1.00 74.38 197 GLU A O 1
ATOM 1607 N N . LEU A 1 198 ? -3.569 30.482 -5.175 1.00 72.19 198 LEU A N 1
ATOM 1608 C CA . LEU A 1 198 ? -2.515 31.159 -5.951 1.00 72.19 198 LEU A CA 1
ATOM 1609 C C . LEU A 1 198 ? -3.034 32.320 -6.812 1.00 72.19 198 LEU A C 1
ATOM 1611 O O . LEU A 1 198 ? -2.349 33.329 -6.986 1.00 72.19 198 LEU A O 1
ATOM 1615 N N . THR A 1 199 ? -4.244 32.200 -7.364 1.00 73.12 199 THR A N 1
ATOM 1616 C CA . THR A 1 199 ? -4.861 33.277 -8.157 1.00 73.12 199 THR A CA 1
ATOM 1617 C C . THR A 1 199 ? -5.551 34.329 -7.293 1.00 73.12 199 THR A C 1
ATOM 1619 O O . THR A 1 199 ? -5.636 35.487 -7.705 1.00 73.12 199 THR A O 1
ATOM 1622 N N . ARG A 1 200 ? -6.021 33.957 -6.096 1.00 68.75 200 ARG A N 1
ATOM 1623 C CA . ARG A 1 200 ? -6.671 34.866 -5.142 1.00 68.75 200 ARG A CA 1
ATOM 1624 C C . ARG A 1 200 ? -5.679 35.903 -4.627 1.00 68.75 200 ARG A C 1
ATOM 1626 O O . ARG A 1 200 ? -5.969 37.097 -4.695 1.00 68.75 200 ARG A O 1
ATOM 1633 N N . CYS A 1 201 ? -4.488 35.462 -4.224 1.00 64.25 201 CYS A N 1
ATOM 1634 C CA . CYS A 1 201 ? -3.432 36.352 -3.737 1.00 64.25 201 CYS A CA 1
ATOM 1635 C C . CYS A 1 201 ? -2.961 37.349 -4.811 1.00 64.25 201 CYS A C 1
ATOM 1637 O O . CYS A 1 201 ? -2.655 38.489 -4.489 1.00 64.25 201 CYS A O 1
ATOM 1639 N N . LYS A 1 202 ? -2.980 36.966 -6.097 1.00 67.69 202 LYS A N 1
ATOM 1640 C CA . LYS A 1 202 ? -2.586 37.846 -7.217 1.00 67.69 202 LYS A CA 1
ATOM 1641 C C . LYS A 1 202 ? -3.595 38.959 -7.522 1.00 67.69 202 LYS A C 1
ATOM 1643 O O . LYS A 1 202 ? -3.221 39.980 -8.088 1.00 67.69 202 LYS A O 1
ATOM 1648 N N . LYS A 1 203 ? -4.877 38.762 -7.195 1.00 67.56 203 LYS A N 1
ATOM 1649 C CA . LYS A 1 203 ? -5.955 39.728 -7.486 1.00 67.56 203 LYS A CA 1
ATOM 1650 C C . LYS A 1 203 ? -6.103 40.803 -6.408 1.00 67.56 203 LYS A C 1
ATOM 1652 O O . LYS A 1 203 ? -6.670 41.861 -6.673 1.00 67.56 203 LYS A O 1
ATOM 1657 N N . LEU A 1 204 ? -5.625 40.539 -5.194 1.00 66.25 204 LEU A N 1
ATOM 1658 C CA . LEU A 1 204 ? -5.757 41.449 -4.062 1.00 66.25 204 LEU A CA 1
ATOM 1659 C C . LEU A 1 204 ? -4.599 42.449 -4.063 1.00 66.25 204 LEU A C 1
ATOM 1661 O O . LEU A 1 204 ? -3.451 42.102 -3.818 1.00 66.25 204 LEU A O 1
ATOM 1665 N N . LYS A 1 205 ? -4.920 43.720 -4.322 1.00 66.69 205 LYS A N 1
ATOM 1666 C CA . LYS A 1 205 ? -3.950 44.829 -4.379 1.00 66.69 205 LYS A CA 1
ATOM 1667 C C . LYS A 1 205 ? -3.295 45.134 -3.021 1.00 66.69 205 LYS A C 1
ATOM 1669 O O . LYS A 1 205 ? -2.273 45.807 -2.976 1.00 66.69 205 LYS A O 1
ATOM 1674 N N . LYS A 1 206 ? -3.909 44.672 -1.926 1.00 69.88 206 LYS A N 1
ATOM 1675 C CA . LYS A 1 206 ? -3.415 44.768 -0.549 1.00 69.88 206 LYS A CA 1
ATOM 1676 C C . LYS A 1 206 ? -3.536 43.387 0.084 1.00 69.88 206 LYS A C 1
ATOM 1678 O O . LYS A 1 206 ? -4.648 42.897 0.269 1.00 69.88 206 LYS A O 1
ATOM 1683 N N . PHE A 1 207 ? -2.397 42.759 0.344 1.00 71.69 207 PHE A N 1
ATOM 1684 C CA . PHE A 1 207 ? -2.309 41.465 1.004 1.00 71.69 207 PHE A CA 1
ATOM 1685 C C . PHE A 1 207 ? -1.688 41.690 2.379 1.00 71.69 207 PHE A C 1
ATOM 1687 O O . PHE A 1 207 ? -0.508 42.015 2.479 1.00 71.69 207 PHE A O 1
ATOM 1694 N N . GLU A 1 208 ? -2.498 41.603 3.430 1.00 78.31 208 GLU A N 1
ATOM 1695 C CA . GLU A 1 208 ? -2.017 41.737 4.804 1.00 78.31 208 GLU A CA 1
ATOM 1696 C C . GLU A 1 208 ? -1.710 40.350 5.362 1.00 78.31 208 GLU A C 1
ATOM 1698 O O . GLU A 1 208 ? -2.585 39.482 5.391 1.00 78.31 208 GLU A O 1
ATOM 1703 N N . ASN A 1 209 ? -0.474 40.150 5.822 1.00 79.00 209 ASN A N 1
ATOM 1704 C CA . ASN A 1 209 ? -0.041 38.893 6.424 1.00 79.00 209 ASN A CA 1
ATOM 1705 C C . ASN A 1 209 ? -0.701 38.734 7.799 1.00 79.00 209 ASN A C 1
ATOM 1707 O O . ASN A 1 209 ? -0.216 39.254 8.801 1.00 79.00 209 ASN A O 1
ATOM 1711 N N . THR A 1 210 ? -1.821 38.019 7.836 1.00 81.69 210 THR A N 1
ATOM 1712 C CA . THR A 1 210 ? -2.588 37.718 9.054 1.00 81.69 210 THR A CA 1
ATOM 1713 C C . THR A 1 210 ? -2.780 36.208 9.164 1.00 81.69 210 THR A C 1
ATOM 1715 O O . THR A 1 210 ? -2.731 35.506 8.160 1.00 81.69 210 THR A O 1
ATOM 1718 N N . ALA A 1 211 ? -3.072 35.681 10.356 1.00 77.44 211 ALA A N 1
ATOM 1719 C CA . ALA A 1 211 ? -3.385 34.257 10.536 1.00 77.44 211 ALA A CA 1
ATOM 1720 C C . ALA A 1 211 ? -4.534 33.757 9.625 1.00 77.44 211 ALA A C 1
ATOM 1722 O O . ALA A 1 211 ? -4.529 32.607 9.202 1.00 77.44 211 ALA A O 1
ATOM 1723 N N . ALA A 1 212 ? -5.494 34.627 9.286 1.00 74.75 212 ALA A N 1
ATOM 1724 C CA . ALA A 1 212 ? -6.585 34.330 8.353 1.00 74.75 212 ALA A CA 1
ATOM 1725 C C . ALA A 1 212 ? -6.196 34.461 6.861 1.00 74.75 212 ALA A C 1
ATOM 1727 O O . ALA A 1 212 ? -6.932 33.996 5.989 1.00 74.75 212 ALA A O 1
ATOM 1728 N N . THR A 1 213 ? -5.048 35.079 6.567 1.00 73.62 213 THR A N 1
ATOM 1729 C CA . THR A 1 213 ? -4.571 35.397 5.212 1.00 73.62 213 THR A CA 1
ATOM 1730 C C . THR A 1 213 ? -3.044 35.200 5.154 1.00 73.62 213 THR A C 1
ATOM 1732 O O . THR A 1 213 ? -2.285 36.172 5.196 1.00 73.62 213 THR A O 1
ATOM 1735 N N . PRO A 1 214 ? -2.565 33.940 5.150 1.00 77.31 214 PRO A N 1
ATOM 1736 C CA . PRO A 1 214 ? -1.134 33.634 5.174 1.00 77.31 214 PRO A CA 1
ATOM 1737 C C . PRO A 1 214 ? -0.445 34.086 3.877 1.00 77.31 214 PRO A C 1
ATOM 1739 O O . PRO A 1 214 ? -1.106 34.105 2.841 1.00 77.31 214 PRO A O 1
ATOM 1742 N N . PRO A 1 215 ? 0.864 34.411 3.889 1.00 78.38 215 PRO A N 1
ATOM 1743 C CA . PRO A 1 215 ? 1.584 34.845 2.690 1.00 78.38 215 PRO A CA 1
ATOM 1744 C C . PRO A 1 215 ? 1.434 33.840 1.534 1.00 78.38 215 PRO A C 1
ATOM 1746 O O . PRO A 1 215 ? 1.344 32.633 1.780 1.00 78.38 215 PRO A O 1
ATOM 1749 N N . PRO A 1 216 ? 1.407 34.308 0.270 1.00 75.62 216 PRO A N 1
ATOM 1750 C CA . PRO A 1 216 ? 1.315 33.415 -0.879 1.00 75.62 216 PRO A CA 1
ATOM 1751 C C . PRO A 1 216 ? 2.495 32.441 -0.893 1.00 75.62 216 PRO A C 1
ATOM 1753 O O . PRO A 1 216 ? 3.629 32.819 -0.594 1.00 75.62 216 PRO A O 1
ATOM 1756 N N . SER A 1 217 ? 2.233 31.186 -1.260 1.00 74.38 217 SER A N 1
ATOM 1757 C CA . SER A 1 217 ? 3.289 30.184 -1.348 1.00 74.38 217 SER A CA 1
ATOM 1758 C C . SER A 1 217 ? 4.279 30.560 -2.456 1.00 74.38 217 SER A C 1
ATOM 1760 O O . SER A 1 217 ? 3.890 30.846 -3.590 1.00 74.38 217 SER A O 1
ATOM 1762 N N . ILE A 1 218 ? 5.570 30.584 -2.113 1.00 78.44 218 ILE A N 1
ATOM 1763 C CA . ILE A 1 218 ? 6.662 30.845 -3.066 1.00 78.44 218 ILE A CA 1
ATOM 1764 C C . ILE A 1 218 ? 6.743 29.687 -4.062 1.00 78.44 218 ILE A C 1
ATOM 1766 O O . ILE A 1 218 ? 6.841 29.877 -5.272 1.00 78.44 218 ILE A O 1
ATOM 1770 N N . ASN A 1 219 ? 6.642 28.472 -3.535 1.00 78.50 219 ASN A N 1
ATOM 1771 C CA . ASN A 1 219 ? 6.557 27.254 -4.313 1.00 78.50 219 ASN A CA 1
ATOM 1772 C C . ASN A 1 219 ? 5.082 26.983 -4.631 1.00 78.50 219 ASN A C 1
ATOM 1774 O O . ASN A 1 219 ? 4.199 27.193 -3.796 1.00 78.50 219 ASN A O 1
ATOM 1778 N N . GLY A 1 220 ? 4.807 26.560 -5.864 1.00 75.19 220 GLY A N 1
ATOM 1779 C CA . GLY A 1 220 ? 3.463 26.183 -6.291 1.00 75.19 220 GLY A CA 1
ATOM 1780 C C . GLY A 1 220 ? 2.908 24.982 -5.510 1.00 75.19 220 GLY A C 1
ATOM 1781 O O . GLY A 1 220 ? 3.544 24.476 -4.583 1.00 75.19 220 GLY A O 1
ATOM 1782 N N . PRO A 1 221 ? 1.718 24.490 -5.881 1.00 80.31 221 PRO A N 1
ATOM 1783 C CA . PRO A 1 221 ? 1.193 23.282 -5.270 1.00 80.31 221 PRO A CA 1
ATOM 1784 C C . PRO A 1 221 ? 2.120 22.105 -5.575 1.00 80.31 221 PRO A C 1
ATOM 1786 O O . PRO A 1 221 ? 2.727 22.043 -6.646 1.00 80.31 221 PRO A O 1
ATOM 1789 N N . VAL A 1 222 ? 2.194 21.154 -4.644 1.00 82.44 222 VAL A N 1
ATOM 1790 C CA . VAL A 1 222 ? 2.941 19.910 -4.847 1.00 82.44 222 VAL A CA 1
ATOM 1791 C C . VAL A 1 222 ? 2.354 19.183 -6.060 1.00 82.44 222 VAL A C 1
ATOM 1793 O O . VAL A 1 222 ? 1.168 18.847 -6.075 1.00 82.44 222 VAL A O 1
ATOM 1796 N N . LYS A 1 223 ? 3.177 18.971 -7.091 1.00 81.81 223 LYS A N 1
ATOM 1797 C CA . LYS A 1 223 ? 2.811 18.199 -8.283 1.00 81.81 223 LYS A CA 1
ATOM 1798 C C . LYS A 1 223 ? 3.184 16.736 -8.044 1.00 81.81 223 LYS A C 1
ATOM 1800 O O . LYS A 1 223 ? 4.338 16.442 -7.751 1.00 81.81 223 LYS A O 1
ATOM 1805 N N . CYS A 1 224 ? 2.229 15.821 -8.190 1.00 87.12 224 CYS A N 1
ATOM 1806 C CA . CYS A 1 224 ? 2.539 14.394 -8.271 1.00 87.12 224 CYS A CA 1
ATOM 1807 C C . CYS A 1 224 ? 3.244 14.124 -9.608 1.00 87.12 224 CYS A C 1
ATOM 1809 O O . CYS A 1 224 ? 2.707 14.482 -10.657 1.00 87.12 224 CYS A O 1
ATOM 1811 N N . LEU A 1 225 ? 4.439 13.533 -9.561 1.00 88.25 225 LEU A N 1
ATOM 1812 C CA . LEU A 1 225 ? 5.248 13.210 -10.736 1.00 88.25 225 LEU A CA 1
ATOM 1813 C C . LEU A 1 225 ? 5.275 11.701 -10.967 1.00 88.25 225 LEU A C 1
ATOM 1815 O O . LEU A 1 225 ? 5.260 10.913 -10.020 1.00 88.25 225 LEU A O 1
ATOM 1819 N N . THR A 1 226 ? 5.334 11.310 -12.234 1.00 95.25 226 THR A N 1
ATOM 1820 C CA . THR A 1 226 ? 5.655 9.933 -12.630 1.00 95.25 226 THR A CA 1
ATOM 1821 C C . THR A 1 226 ? 7.154 9.656 -12.459 1.00 95.25 226 THR A C 1
ATOM 1823 O O . THR A 1 226 ? 7.962 10.583 -12.400 1.00 95.25 226 THR A O 1
ATOM 1826 N N . LEU A 1 227 ? 7.555 8.380 -12.406 1.00 93.69 227 LEU A N 1
ATOM 1827 C CA . LEU A 1 227 ? 8.970 8.002 -12.259 1.00 93.69 227 LEU A CA 1
ATOM 1828 C C . LEU A 1 227 ? 9.849 8.567 -13.386 1.00 93.69 227 LEU A C 1
ATOM 1830 O O . LEU A 1 227 ? 10.942 9.060 -13.124 1.00 93.69 227 LEU A O 1
ATOM 1834 N N . GLN A 1 228 ? 9.347 8.566 -14.623 1.00 95.81 228 GLN A N 1
ATOM 1835 C CA . GLN A 1 228 ? 10.058 9.127 -15.772 1.00 95.81 228 GLN A CA 1
ATOM 1836 C C . GLN A 1 228 ? 10.254 10.645 -15.642 1.00 95.81 228 GLN A C 1
ATOM 1838 O O . GLN A 1 228 ? 11.349 11.148 -15.884 1.00 95.81 228 GLN A O 1
ATOM 1843 N N . GLU A 1 229 ? 9.217 11.378 -15.223 1.00 94.94 229 GLU A N 1
ATOM 1844 C CA . GLU A 1 229 ? 9.328 12.818 -14.958 1.00 94.94 229 GLU A CA 1
ATOM 1845 C C . GLU A 1 229 ? 10.303 13.110 -13.809 1.00 94.94 229 GLU A C 1
ATOM 1847 O O . GLU A 1 229 ? 11.035 14.094 -13.873 1.00 94.94 229 GLU A O 1
ATOM 1852 N N . SER A 1 230 ? 10.334 12.261 -12.775 1.00 95.56 230 SER A N 1
ATOM 1853 C CA . SER A 1 230 ? 11.265 12.402 -11.650 1.00 95.56 230 SER A CA 1
ATOM 1854 C C . SER A 1 230 ? 12.719 12.234 -12.089 1.00 95.56 230 SER A C 1
ATOM 1856 O O . SER A 1 230 ? 13.565 13.039 -11.707 1.00 95.56 230 SER A O 1
ATOM 1858 N N . LEU A 1 231 ? 13.008 11.220 -12.911 1.00 96.69 231 LEU A N 1
ATOM 1859 C CA . LEU A 1 231 ? 14.351 10.976 -13.442 1.00 96.69 231 LEU A CA 1
ATOM 1860 C C . LEU A 1 231 ? 14.804 12.146 -14.319 1.00 96.69 231 LEU A C 1
ATOM 1862 O O . LEU A 1 231 ? 15.912 12.655 -14.162 1.00 96.69 231 LEU A O 1
ATOM 1866 N N . HIS A 1 232 ? 13.920 12.622 -15.194 1.00 97.00 232 HIS A N 1
ATOM 1867 C CA . HIS A 1 232 ? 14.211 13.777 -16.035 1.00 97.00 232 HIS A CA 1
ATOM 1868 C C . HIS A 1 232 ? 14.476 15.047 -15.209 1.00 97.00 232 HIS A C 1
ATOM 1870 O O . HIS A 1 232 ? 15.436 15.767 -15.474 1.00 97.00 232 HIS A O 1
ATOM 1876 N N . LEU A 1 233 ? 13.670 15.311 -14.174 1.00 95.19 233 LEU A N 1
ATOM 1877 C CA . LEU A 1 233 ? 13.868 16.463 -13.291 1.00 95.19 233 LEU A CA 1
ATOM 1878 C C . LEU A 1 233 ? 15.223 16.399 -12.572 1.00 95.19 233 LEU A C 1
ATOM 1880 O O . LEU A 1 233 ? 15.894 17.422 -12.437 1.00 95.19 233 LEU A O 1
ATOM 1884 N N . GLN A 1 234 ? 15.632 15.203 -12.146 1.00 96.75 234 GLN A N 1
ATOM 1885 C CA . GLN A 1 234 ? 16.932 14.987 -11.522 1.00 96.75 234 GLN A CA 1
ATOM 1886 C C . GLN A 1 234 ? 18.081 15.309 -12.487 1.00 96.75 234 GLN A C 1
ATOM 1888 O O . GLN A 1 234 ? 18.996 16.036 -12.106 1.00 96.75 234 GLN A O 1
ATOM 1893 N N . GLN A 1 235 ? 18.007 14.847 -13.740 1.00 97.62 235 GLN A N 1
ATOM 1894 C CA . GLN A 1 235 ? 19.013 15.159 -14.766 1.00 97.62 235 GLN A CA 1
ATOM 1895 C C . GLN A 1 235 ? 19.152 16.671 -14.980 1.00 97.62 235 GLN A C 1
ATOM 1897 O O . GLN A 1 235 ? 20.256 17.207 -14.921 1.00 97.62 235 GLN A O 1
ATOM 1902 N N . VAL A 1 236 ? 18.027 17.375 -15.134 1.00 97.81 236 VAL A N 1
ATOM 1903 C CA . VAL A 1 236 ? 18.011 18.838 -15.302 1.00 97.81 236 VAL A CA 1
ATOM 1904 C C . VAL A 1 236 ? 18.628 19.547 -14.092 1.00 97.81 236 VAL A C 1
ATOM 1906 O O . VAL A 1 236 ? 19.377 20.514 -14.237 1.00 97.81 236 VAL A O 1
ATOM 1909 N N . GLN A 1 237 ? 18.339 19.074 -12.879 1.00 96.25 237 GLN A N 1
ATOM 1910 C CA . GLN A 1 237 ? 18.901 19.655 -11.663 1.00 96.25 237 GLN A CA 1
ATOM 1911 C C . GLN A 1 237 ? 20.415 19.422 -11.556 1.00 96.25 237 GLN A C 1
ATOM 1913 O O . GLN A 1 237 ? 21.141 20.313 -11.107 1.00 96.25 237 GLN A O 1
ATOM 1918 N N . GLU A 1 238 ? 20.902 18.254 -11.973 1.00 97.62 238 GLU A N 1
ATOM 1919 C CA . GLU A 1 238 ? 22.333 17.942 -12.015 1.00 97.62 238 GLU A CA 1
ATOM 1920 C C . GLU A 1 238 ? 23.079 18.808 -13.033 1.00 97.62 238 GLU A C 1
ATOM 1922 O O . GLU A 1 238 ? 24.151 19.326 -12.716 1.00 97.62 238 GLU A O 1
ATOM 1927 N N . GLU A 1 239 ? 22.508 19.015 -14.219 1.00 97.94 239 GLU A N 1
ATOM 1928 C CA . GLU A 1 239 ? 23.054 19.925 -15.232 1.00 97.94 239 GLU A CA 1
ATOM 1929 C C . GLU A 1 239 ? 23.151 21.356 -14.695 1.00 97.94 239 GLU A C 1
ATOM 1931 O O . GLU A 1 239 ? 24.220 21.966 -14.752 1.00 97.94 239 GLU A O 1
ATOM 1936 N N . HIS A 1 240 ? 22.080 21.857 -14.075 1.00 97.56 240 HIS A N 1
ATOM 1937 C CA . HIS A 1 240 ? 22.077 23.187 -13.468 1.00 97.56 240 HIS A CA 1
ATOM 1938 C C . HIS A 1 240 ? 23.109 23.310 -12.333 1.00 97.56 240 HIS A C 1
ATOM 1940 O O . HIS A 1 240 ? 23.784 24.332 -12.212 1.00 97.56 240 HIS A O 1
ATOM 1946 N N . ARG A 1 241 ? 23.278 22.272 -11.499 1.00 96.31 241 ARG A N 1
ATOM 1947 C CA . ARG A 1 241 ? 24.299 22.268 -10.435 1.00 96.31 241 ARG A CA 1
ATOM 1948 C C . ARG A 1 241 ? 25.708 22.361 -11.021 1.00 96.31 241 ARG A C 1
ATOM 1950 O O . ARG A 1 241 ? 26.492 23.183 -10.553 1.00 96.31 241 ARG A O 1
ATOM 1957 N N . LYS A 1 242 ? 25.999 21.569 -12.059 1.00 97.31 242 LYS A N 1
ATOM 1958 C CA . LYS A 1 242 ? 27.288 21.601 -12.770 1.00 97.31 242 LYS A CA 1
ATOM 1959 C C . LYS A 1 242 ? 27.543 22.968 -13.401 1.00 97.31 242 LYS A C 1
ATOM 1961 O O . LYS A 1 242 ? 28.650 23.485 -13.306 1.00 97.31 242 LYS A O 1
ATOM 1966 N N . GLU A 1 243 ? 26.528 23.583 -14.003 1.00 97.75 243 GLU A N 1
ATOM 1967 C CA . GLU A 1 243 ? 26.648 24.927 -14.577 1.00 97.75 243 GLU A CA 1
ATOM 1968 C C . GLU A 1 243 ? 26.987 25.974 -13.508 1.00 97.75 243 GLU A C 1
ATOM 1970 O O . GLU A 1 243 ? 27.899 26.783 -13.694 1.00 97.75 243 GLU A O 1
ATOM 1975 N N . VAL A 1 244 ? 26.291 25.948 -12.368 1.00 97.19 244 VAL A N 1
ATOM 1976 C CA . VAL A 1 244 ? 26.556 26.865 -11.250 1.00 97.19 244 VAL A CA 1
ATOM 1977 C C . VAL A 1 244 ? 27.964 26.660 -10.689 1.00 97.19 244 VAL A C 1
ATOM 1979 O O . VAL A 1 244 ? 28.658 27.641 -10.413 1.00 97.19 244 VAL A O 1
ATOM 1982 N N . GLU A 1 245 ? 28.411 25.413 -10.567 1.00 96.06 245 GLU A N 1
ATOM 1983 C CA . GLU A 1 245 ? 29.756 25.069 -10.106 1.00 96.06 245 GLU A CA 1
ATOM 1984 C C . GLU A 1 245 ? 30.835 25.577 -11.068 1.00 96.06 245 GLU A C 1
ATOM 1986 O O . GLU A 1 245 ? 31.754 26.277 -10.644 1.00 96.06 245 GLU A O 1
ATOM 1991 N N . LEU A 1 246 ? 30.679 25.336 -12.373 1.00 96.25 246 LEU A N 1
ATOM 1992 C CA . LEU A 1 246 ? 31.573 25.864 -13.409 1.00 96.25 246 LEU A CA 1
ATOM 1993 C C . LEU A 1 246 ? 31.595 27.395 -13.408 1.00 96.25 246 LEU A C 1
ATOM 1995 O O . LEU A 1 246 ? 32.656 28.017 -13.515 1.00 96.25 246 LEU A O 1
ATOM 1999 N N . ARG A 1 247 ? 30.430 28.028 -13.249 1.00 95.75 247 ARG A N 1
ATOM 2000 C CA . ARG A 1 247 ? 30.318 29.485 -13.157 1.00 95.75 247 ARG A CA 1
ATOM 2001 C C . ARG A 1 247 ? 31.063 30.019 -11.937 1.00 95.75 247 ARG A C 1
ATOM 2003 O O . ARG A 1 247 ? 31.770 31.017 -12.053 1.00 95.75 247 ARG A O 1
ATOM 2010 N N . HIS A 1 248 ? 30.951 29.356 -10.795 1.00 96.44 248 HIS A N 1
ATOM 2011 C CA . HIS A 1 248 ? 31.656 29.744 -9.580 1.00 96.44 248 HIS A CA 1
ATOM 2012 C C . HIS A 1 248 ? 33.171 29.493 -9.679 1.00 96.44 248 HIS A C 1
ATOM 2014 O O . HIS A 1 248 ? 33.957 30.378 -9.341 1.00 96.44 248 HIS A O 1
ATOM 2020 N N . ALA A 1 249 ? 33.593 28.345 -10.216 1.00 94.00 249 ALA A N 1
ATOM 2021 C CA . ALA A 1 249 ? 34.999 28.020 -10.456 1.00 94.00 249 ALA A CA 1
ATOM 2022 C C . ALA A 1 249 ? 35.652 29.012 -11.431 1.00 94.00 249 ALA A C 1
ATOM 2024 O O . ALA A 1 249 ? 36.731 29.538 -11.163 1.00 94.00 249 ALA A O 1
ATOM 2025 N N . SER A 1 250 ? 34.967 29.340 -12.530 1.00 92.00 250 SER A N 1
ATOM 2026 C CA . SER A 1 250 ? 35.447 30.336 -13.494 1.00 92.00 250 SER A CA 1
ATOM 2027 C C . SER A 1 250 ? 35.532 31.740 -12.888 1.00 92.00 250 SER A C 1
ATOM 2029 O O . SER A 1 250 ? 36.495 32.457 -13.156 1.00 92.00 250 SER A O 1
ATOM 2031 N N . ALA A 1 251 ? 34.572 32.127 -12.038 1.00 92.00 251 ALA A N 1
ATOM 2032 C CA . ALA A 1 251 ? 34.608 33.398 -11.322 1.00 92.00 251 ALA A CA 1
ATOM 2033 C C . ALA A 1 251 ? 35.801 33.467 -10.355 1.00 92.00 251 ALA A C 1
ATOM 2035 O O . ALA A 1 251 ? 36.531 34.455 -10.390 1.00 92.00 251 ALA A O 1
ATOM 2036 N N . LYS A 1 252 ? 36.053 32.402 -9.580 1.00 91.12 252 LYS A N 1
ATOM 2037 C CA . LYS A 1 252 ? 37.219 32.295 -8.686 1.00 91.12 252 LYS A CA 1
ATOM 2038 C C . LYS A 1 252 ? 38.547 32.359 -9.444 1.00 91.12 252 LYS A C 1
ATOM 2040 O O . LYS A 1 252 ? 39.435 33.107 -9.050 1.00 91.12 252 LYS A O 1
ATOM 2045 N N . LEU A 1 253 ? 38.683 31.630 -10.554 1.00 85.44 253 LEU A N 1
ATOM 2046 C CA . LEU A 1 253 ? 39.891 31.686 -11.389 1.00 85.44 253 LEU A CA 1
ATOM 2047 C C . LEU A 1 253 ? 40.107 33.077 -11.990 1.00 85.44 253 LEU A C 1
ATOM 2049 O O . LEU A 1 253 ? 41.229 33.576 -12.033 1.00 85.44 253 LEU A O 1
ATOM 2053 N N . LYS A 1 254 ? 39.030 33.726 -12.439 1.00 88.31 254 LYS A N 1
ATOM 2054 C CA . LYS A 1 254 ? 39.089 35.094 -12.957 1.00 88.31 254 LYS A CA 1
ATOM 2055 C C . LYS A 1 254 ? 39.488 36.092 -11.871 1.00 88.31 254 LYS A C 1
ATOM 2057 O O . LYS A 1 254 ? 40.241 37.016 -12.156 1.00 88.31 254 LYS A O 1
ATOM 2062 N N . GLU A 1 255 ? 39.011 35.911 -10.645 1.00 84.38 255 GLU A N 1
ATOM 2063 C CA . GLU A 1 255 ? 39.412 36.721 -9.495 1.00 84.38 255 GLU A CA 1
ATOM 2064 C C . GLU A 1 255 ? 40.895 36.522 -9.164 1.00 84.38 255 GLU A C 1
ATOM 2066 O O . GLU A 1 255 ? 41.615 37.509 -9.056 1.00 84.38 255 GLU A O 1
ATOM 2071 N N . GLN A 1 256 ? 41.387 35.279 -9.135 1.00 77.50 256 GLN A N 1
ATOM 2072 C CA . GLN A 1 256 ? 42.819 34.990 -8.974 1.00 77.50 256 GLN A CA 1
ATOM 2073 C C . GLN A 1 256 ? 43.672 35.638 -10.074 1.00 77.50 256 GLN A C 1
ATOM 2075 O O . GLN A 1 256 ? 44.715 36.220 -9.788 1.00 77.50 256 GLN A O 1
ATOM 2080 N N . PHE A 1 257 ? 43.217 35.592 -11.328 1.00 73.25 257 PHE A N 1
ATOM 2081 C CA . PHE A 1 257 ? 43.918 36.225 -12.446 1.00 73.25 257 PHE A CA 1
ATOM 2082 C C . PHE A 1 257 ? 43.911 37.761 -12.348 1.00 73.25 257 PHE A C 1
ATOM 2084 O O . PHE A 1 257 ? 44.907 38.414 -12.659 1.00 73.25 257 PHE A O 1
ATOM 2091 N N . ASN A 1 258 ? 42.806 38.347 -11.880 1.00 69.00 258 ASN A N 1
ATOM 2092 C CA . ASN A 1 258 ? 42.668 39.790 -11.679 1.00 69.00 258 ASN A CA 1
ATOM 2093 C C . ASN A 1 258 ? 43.410 40.306 -10.432 1.00 69.00 258 ASN A C 1
ATOM 2095 O O . ASN A 1 258 ? 43.784 41.477 -10.411 1.00 69.00 258 ASN A O 1
ATOM 2099 N N . MET A 1 259 ? 43.651 39.456 -9.427 1.00 60.97 259 MET A N 1
ATOM 2100 C CA . MET A 1 259 ? 44.405 39.782 -8.206 1.00 60.97 259 MET A CA 1
ATOM 2101 C C . MET A 1 259 ? 45.933 39.734 -8.383 1.00 60.97 259 MET A C 1
ATOM 2103 O O . MET A 1 259 ? 46.673 39.951 -7.428 1.00 60.97 259 MET A O 1
ATOM 2107 N N . GLY A 1 260 ? 46.406 39.553 -9.620 1.00 51.75 260 GLY A N 1
ATOM 2108 C CA . GLY A 1 260 ? 47.816 39.617 -9.979 1.00 51.75 260 GLY A CA 1
ATOM 2109 C C . GLY A 1 260 ? 48.502 38.263 -9.837 1.00 51.75 260 GLY A C 1
ATOM 2110 O O . GLY A 1 260 ? 48.559 37.677 -8.762 1.00 51.75 260 GLY A O 1
ATOM 2111 N N . ALA A 1 261 ? 49.084 37.782 -10.937 1.00 55.00 261 ALA A N 1
ATOM 2112 C CA . ALA A 1 261 ? 49.990 36.638 -10.970 1.00 55.00 261 ALA A CA 1
ATOM 2113 C C . ALA A 1 261 ? 51.340 36.963 -10.287 1.00 55.00 261 ALA A C 1
ATOM 2115 O O . ALA A 1 261 ? 52.398 36.956 -10.912 1.00 55.00 261 ALA A O 1
ATOM 2116 N N . SER A 1 262 ? 51.294 37.271 -8.995 1.00 53.91 262 SER A N 1
ATOM 2117 C CA . SER A 1 262 ? 52.417 37.235 -8.064 1.00 53.91 262 SER A CA 1
ATOM 2118 C C . SER A 1 262 ? 51.930 36.373 -6.903 1.00 53.91 262 SER A C 1
ATOM 2120 O O . SER A 1 262 ? 51.123 36.822 -6.104 1.00 53.91 262 SER A O 1
ATOM 2122 N N . THR A 1 263 ? 52.266 35.095 -6.825 1.00 48.25 263 THR A N 1
ATOM 2123 C CA . THR A 1 263 ? 53.612 34.673 -6.461 1.00 48.25 263 THR A CA 1
ATOM 2124 C C . THR A 1 263 ? 53.907 33.270 -6.988 1.00 48.25 263 THR A C 1
ATOM 2126 O O . THR A 1 263 ? 53.138 32.323 -6.860 1.00 48.25 263 THR A O 1
ATOM 2129 N N . SER A 1 264 ? 55.087 33.143 -7.576 1.00 53.62 264 SER A N 1
ATOM 2130 C CA . SER A 1 264 ? 55.786 31.891 -7.812 1.00 53.62 264 SER A CA 1
ATOM 2131 C C . SER A 1 264 ? 56.168 31.236 -6.480 1.00 53.62 264 SER A C 1
ATOM 2133 O O . SER A 1 264 ? 57.096 31.702 -5.823 1.00 53.62 264 SER A O 1
ATOM 2135 N N . THR A 1 265 ? 55.519 30.138 -6.096 1.00 50.47 265 THR A N 1
ATOM 2136 C CA . THR A 1 265 ? 55.975 29.286 -4.978 1.00 50.47 265 THR A CA 1
ATOM 2137 C C . THR A 1 265 ? 55.900 27.797 -5.327 1.00 50.47 265 THR A C 1
ATOM 2139 O O . THR A 1 265 ? 55.509 26.962 -4.526 1.00 50.47 265 THR A O 1
ATOM 2142 N N . ALA A 1 266 ? 56.357 27.425 -6.526 1.00 51.50 266 ALA A N 1
ATOM 2143 C CA . ALA A 1 266 ? 56.580 26.020 -6.892 1.00 51.50 266 ALA A CA 1
ATOM 2144 C C . ALA A 1 266 ? 57.895 25.431 -6.319 1.00 51.50 266 ALA A C 1
ATOM 2146 O O . ALA A 1 266 ? 58.272 24.323 -6.683 1.00 51.50 266 ALA A O 1
ATOM 2147 N N . HIS A 1 267 ? 58.621 26.155 -5.454 1.00 49.50 267 HIS A N 1
ATOM 2148 C CA . HIS A 1 267 ? 59.984 25.787 -5.032 1.00 49.50 267 HIS A CA 1
ATOM 2149 C C . HIS A 1 267 ? 60.130 25.402 -3.541 1.00 49.50 267 HIS A C 1
ATOM 2151 O O . HIS A 1 267 ? 61.247 25.198 -3.073 1.00 49.50 267 HIS A O 1
ATOM 2157 N N . ILE A 1 268 ? 59.046 25.281 -2.767 1.00 52.94 268 ILE A N 1
ATOM 2158 C CA . ILE A 1 268 ? 59.133 24.977 -1.321 1.00 52.94 268 ILE A CA 1
ATOM 2159 C C . ILE A 1 268 ? 58.227 23.790 -0.966 1.00 52.94 268 ILE A C 1
ATOM 2161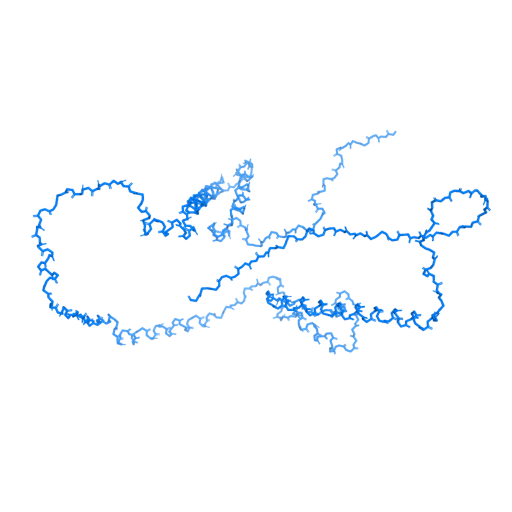 O O . ILE A 1 268 ? 57.283 23.911 -0.201 1.00 52.94 268 ILE A O 1
ATOM 2165 N N . LEU A 1 269 ? 58.481 22.626 -1.562 1.00 51.66 269 LEU A N 1
ATOM 2166 C CA . LEU A 1 269 ? 57.785 21.373 -1.212 1.00 51.66 269 LEU A CA 1
ATOM 2167 C C . LEU A 1 269 ? 58.739 20.166 -1.252 1.00 51.66 269 LEU A C 1
ATOM 2169 O O . LEU A 1 269 ? 58.344 19.059 -1.598 1.00 51.66 269 LEU A O 1
ATOM 2173 N N . GLY A 1 270 ? 60.024 20.383 -0.940 1.00 51.66 270 GLY A N 1
ATOM 2174 C CA . GLY A 1 270 ? 61.074 19.385 -1.181 1.00 51.66 270 GLY A CA 1
ATOM 2175 C C . GLY A 1 270 ? 62.068 19.110 -0.052 1.00 51.66 270 GLY A C 1
ATOM 2176 O O . GLY A 1 270 ? 62.970 18.307 -0.267 1.00 51.66 270 GLY A O 1
ATOM 2177 N N . SER A 1 271 ? 61.992 19.741 1.125 1.00 50.28 271 SER A N 1
ATOM 2178 C CA . SER A 1 271 ? 63.009 19.524 2.176 1.00 50.28 271 SER A CA 1
ATOM 2179 C C . SER A 1 271 ? 62.510 19.901 3.573 1.00 50.28 271 SER A C 1
ATOM 2181 O O . SER A 1 271 ? 62.735 21.014 4.022 1.00 50.28 271 SER A O 1
ATOM 2183 N N . TYR A 1 272 ? 61.855 18.977 4.279 1.00 49.84 272 TYR A N 1
ATOM 2184 C CA . TYR A 1 272 ? 61.582 19.117 5.720 1.00 49.84 272 TYR A CA 1
ATOM 2185 C C . TYR A 1 272 ? 61.750 17.776 6.441 1.00 49.84 272 TYR A C 1
ATOM 2187 O O . TYR A 1 272 ? 60.807 17.188 6.964 1.00 49.84 272 TYR A O 1
ATOM 2195 N N . ARG A 1 273 ? 62.981 17.260 6.449 1.00 52.25 273 ARG A N 1
ATOM 2196 C CA . ARG A 1 273 ? 63.430 16.289 7.455 1.00 52.25 273 ARG A CA 1
ATOM 2197 C C . ARG A 1 273 ? 64.948 16.336 7.611 1.00 52.25 273 ARG A C 1
ATOM 2199 O O . ARG A 1 273 ? 65.630 15.347 7.403 1.00 52.25 273 ARG A O 1
ATOM 2206 N N . GLU A 1 274 ? 65.473 17.486 8.011 1.00 45.19 274 GLU A N 1
ATOM 2207 C CA . GLU A 1 274 ? 66.748 17.526 8.726 1.00 45.19 274 GLU A CA 1
ATOM 2208 C C . GLU A 1 274 ? 66.687 18.634 9.780 1.00 45.19 274 GLU A C 1
ATOM 2210 O O . GLU A 1 274 ? 66.389 19.788 9.497 1.00 45.19 274 GLU A O 1
ATOM 2215 N N . HIS A 1 275 ? 66.841 18.208 11.029 1.00 47.31 275 HIS A N 1
ATOM 2216 C CA . HIS A 1 275 ? 66.761 19.003 12.247 1.00 47.31 275 HIS A CA 1
ATOM 2217 C C . HIS A 1 275 ? 68.031 19.846 12.413 1.00 47.31 275 HIS A C 1
ATOM 2219 O O . HIS A 1 275 ? 69.116 19.269 12.374 1.00 47.31 275 HIS A O 1
ATOM 2225 N N . GLN A 1 276 ? 67.897 21.136 12.741 1.00 40.53 276 GLN A N 1
ATOM 2226 C CA . GLN A 1 276 ? 68.749 21.832 13.717 1.00 40.53 276 GLN A CA 1
ATOM 2227 C C . GLN A 1 276 ? 68.124 23.172 14.148 1.00 40.53 276 GLN A C 1
ATOM 2229 O O . GLN A 1 276 ? 67.273 23.722 13.461 1.00 40.53 276 GLN A O 1
ATOM 2234 N N . SER A 1 277 ? 68.478 23.570 15.363 1.00 45.16 277 SER A N 1
ATOM 2235 C CA . SER A 1 277 ? 67.847 24.497 16.308 1.00 45.16 277 SER A CA 1
ATOM 2236 C C . SER A 1 277 ? 67.966 25.991 15.975 1.00 45.16 277 SER A C 1
ATOM 2238 O O . SER A 1 277 ? 68.998 26.412 15.465 1.00 45.16 277 SER A O 1
ATOM 2240 N N . ASP A 1 278 ? 66.943 26.787 16.305 1.00 40.75 278 ASP A N 1
ATOM 2241 C CA . ASP A 1 278 ? 66.920 27.818 17.372 1.00 40.75 278 ASP A CA 1
ATOM 2242 C C . ASP A 1 278 ? 65.792 28.851 17.128 1.00 40.75 278 ASP A C 1
ATOM 2244 O O . ASP A 1 278 ? 65.395 29.076 15.988 1.00 40.75 278 ASP A O 1
ATOM 2248 N N . ASP A 1 279 ? 65.263 29.378 18.240 1.00 46.69 279 ASP A N 1
ATOM 2249 C CA . ASP A 1 279 ? 64.272 30.453 18.476 1.00 46.69 279 ASP A CA 1
ATOM 2250 C C . ASP A 1 279 ? 63.766 31.317 17.298 1.00 46.69 279 ASP A C 1
ATOM 2252 O O . ASP A 1 279 ? 64.551 31.942 16.590 1.00 46.69 279 ASP A O 1
ATOM 2256 N N . ASP A 1 280 ? 62.435 31.446 17.172 1.00 40.97 280 ASP A N 1
ATOM 2257 C CA . ASP A 1 280 ? 61.695 32.706 17.419 1.00 40.97 280 ASP A CA 1
ATOM 2258 C C . ASP A 1 280 ? 60.181 32.546 17.115 1.00 40.97 280 ASP A C 1
ATOM 2260 O O . ASP A 1 280 ? 59.775 31.874 16.165 1.00 40.97 280 ASP A O 1
ATOM 2264 N N . ASP A 1 281 ? 59.352 33.156 17.968 1.00 51.16 281 ASP A N 1
ATOM 2265 C CA . ASP A 1 281 ? 57.881 33.192 17.943 1.00 51.16 281 ASP A CA 1
ATOM 2266 C C . ASP A 1 281 ? 57.289 33.770 16.635 1.00 51.16 281 ASP A C 1
ATOM 2268 O O . ASP A 1 281 ? 57.645 34.883 16.254 1.00 51.16 281 ASP A O 1
ATOM 2272 N N . ASP A 1 282 ? 56.288 33.107 16.029 1.00 37.53 282 ASP A N 1
ATOM 2273 C CA . ASP A 1 282 ? 55.089 33.799 15.511 1.00 37.53 282 ASP A CA 1
ATOM 2274 C C . ASP A 1 282 ? 53.897 32.840 15.298 1.00 37.53 282 ASP A C 1
ATOM 2276 O O . ASP A 1 282 ? 54.013 31.741 14.749 1.00 37.53 282 ASP A O 1
ATOM 2280 N N . ASP A 1 283 ? 52.735 33.289 15.757 1.00 51.28 283 ASP A N 1
ATOM 2281 C CA . ASP A 1 283 ? 51.445 32.603 15.792 1.00 51.28 283 ASP A CA 1
ATOM 2282 C C . ASP A 1 283 ? 50.735 32.738 14.435 1.00 51.28 283 ASP A C 1
ATOM 2284 O O . ASP A 1 283 ? 50.262 33.817 14.081 1.00 51.28 283 ASP A O 1
ATOM 2288 N N . THR A 1 284 ? 50.621 31.652 13.660 1.00 42.28 284 THR A N 1
ATOM 2289 C CA . THR A 1 284 ? 49.670 31.598 12.534 1.00 42.28 284 THR A CA 1
ATOM 2290 C C . THR A 1 284 ? 48.935 30.260 12.472 1.00 42.28 284 THR A C 1
ATOM 2292 O O . THR A 1 284 ? 49.409 29.243 11.970 1.00 42.28 284 THR A O 1
ATOM 2295 N N . ASN A 1 285 ? 47.714 30.298 12.998 1.00 44.97 285 ASN A N 1
ATOM 2296 C CA . ASN A 1 285 ? 46.665 29.296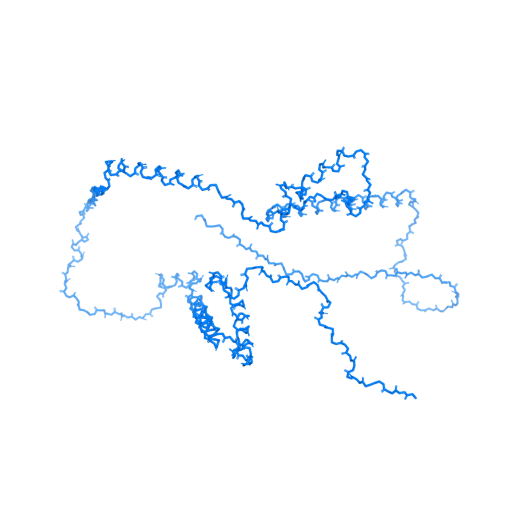 12.873 1.00 44.97 285 ASN A CA 1
ATOM 2297 C C . ASN A 1 285 ? 46.343 28.998 11.389 1.00 44.97 285 ASN A C 1
ATOM 2299 O O . ASN A 1 285 ? 45.727 29.819 10.707 1.00 44.97 285 ASN A O 1
ATOM 2303 N N . LEU A 1 286 ? 46.753 27.827 10.895 1.00 41.78 286 LEU A N 1
ATOM 2304 C CA . LEU A 1 286 ? 46.350 27.281 9.597 1.00 41.78 286 LEU A CA 1
ATOM 2305 C C . LEU A 1 286 ? 45.347 26.145 9.831 1.00 41.78 286 LEU A C 1
ATOM 2307 O O . LEU A 1 286 ? 45.726 25.023 10.165 1.00 41.78 286 LEU A O 1
ATOM 2311 N N . GLU A 1 287 ? 44.060 26.453 9.651 1.00 44.88 287 GLU A N 1
ATOM 2312 C CA . GLU A 1 287 ? 42.983 25.466 9.554 1.00 44.88 287 GLU A CA 1
ATOM 2313 C C . GLU A 1 287 ? 43.241 24.551 8.354 1.00 44.88 287 GLU A C 1
ATOM 2315 O O . GLU A 1 287 ? 43.085 24.923 7.190 1.00 44.88 287 GLU A O 1
ATOM 2320 N N . GLN A 1 288 ? 43.667 23.332 8.656 1.00 40.91 288 GLN A N 1
ATOM 2321 C CA . GLN A 1 288 ? 43.771 22.254 7.694 1.00 40.91 288 GLN A CA 1
ATOM 2322 C C . GLN A 1 288 ? 42.386 21.615 7.550 1.00 40.91 288 GLN A C 1
ATOM 2324 O O . GLN A 1 288 ? 41.979 20.812 8.389 1.00 40.91 288 GLN A O 1
ATOM 2329 N N . GLU A 1 289 ? 41.639 22.006 6.513 1.00 43.09 289 GLU A N 1
ATOM 2330 C CA . GLU A 1 289 ? 40.381 21.342 6.158 1.00 43.09 289 GLU A CA 1
ATOM 2331 C C . GLU A 1 289 ? 40.679 19.890 5.761 1.00 43.09 289 GLU A C 1
ATOM 2333 O O . GLU A 1 289 ? 41.331 19.608 4.752 1.00 43.09 289 GLU A O 1
ATOM 2338 N N . ALA A 1 290 ? 40.241 18.963 6.612 1.00 45.44 290 ALA A N 1
ATOM 2339 C CA . ALA A 1 290 ? 40.247 17.543 6.324 1.00 45.44 290 ALA A CA 1
ATOM 2340 C C . ALA A 1 290 ? 39.290 17.277 5.155 1.00 45.44 290 ALA A C 1
ATOM 2342 O O . ALA A 1 290 ? 38.099 17.573 5.240 1.00 45.44 290 ALA A O 1
ATOM 2343 N N . TYR A 1 291 ? 39.825 16.723 4.069 1.00 44.28 291 TYR A N 1
ATOM 2344 C CA . TYR A 1 291 ? 39.016 16.079 3.044 1.00 44.28 291 TYR A CA 1
ATOM 2345 C C . TYR A 1 291 ? 38.387 14.836 3.668 1.00 44.28 291 TYR A C 1
ATOM 2347 O O . TYR A 1 291 ? 39.091 13.903 4.054 1.00 44.28 291 TYR A O 1
ATOM 2355 N N . ASP A 1 292 ? 37.069 14.872 3.813 1.00 46.50 292 ASP A N 1
ATOM 2356 C CA . ASP A 1 292 ? 36.257 13.721 4.178 1.00 46.50 292 ASP A CA 1
ATOM 2357 C C . ASP A 1 292 ? 36.007 12.918 2.895 1.00 46.50 292 ASP A C 1
ATOM 2359 O O . ASP A 1 292 ? 35.014 13.115 2.192 1.00 46.50 292 ASP A O 1
ATOM 2363 N N . ASP A 1 293 ? 36.975 12.075 2.531 1.00 50.84 293 ASP A N 1
ATOM 2364 C CA . ASP A 1 293 ? 36.759 11.008 1.555 1.00 50.84 293 ASP A CA 1
ATOM 2365 C C . ASP A 1 293 ? 35.918 9.920 2.249 1.00 50.84 293 ASP A C 1
ATOM 2367 O O . ASP A 1 293 ? 36.427 8.880 2.663 1.00 50.84 293 ASP A O 1
ATOM 2371 N N . GLU A 1 294 ? 34.619 10.179 2.442 1.00 50.38 294 GLU A N 1
ATOM 2372 C CA . GLU A 1 294 ? 33.672 9.115 2.781 1.00 50.38 294 GLU A CA 1
ATOM 2373 C C . GLU A 1 294 ? 33.469 8.237 1.539 1.00 50.38 294 GLU A C 1
ATOM 2375 O O . GLU A 1 294 ? 32.769 8.594 0.584 1.00 50.38 294 GLU A O 1
ATOM 2380 N N . ASP A 1 295 ? 34.115 7.073 1.580 1.00 48.81 295 ASP A N 1
ATOM 2381 C CA . ASP A 1 295 ? 33.951 5.945 0.674 1.00 48.81 295 ASP A CA 1
ATOM 2382 C C . ASP A 1 295 ? 32.462 5.634 0.401 1.00 48.81 295 ASP A C 1
ATOM 2384 O O . ASP A 1 295 ? 31.704 5.161 1.245 1.00 48.81 295 ASP A O 1
ATOM 2388 N N . GLU A 1 296 ? 32.031 5.970 -0.810 1.00 55.25 296 GLU A N 1
ATOM 2389 C CA . GLU A 1 296 ? 31.392 5.117 -1.822 1.00 55.25 296 GLU A CA 1
ATOM 2390 C C . GLU A 1 296 ? 30.609 3.831 -1.450 1.00 55.25 296 GLU A C 1
ATOM 2392 O O . GLU A 1 296 ? 30.503 2.935 -2.279 1.00 55.25 296 GLU A O 1
ATOM 2397 N N . ASP A 1 297 ? 29.906 3.744 -0.321 1.00 49.22 297 ASP A N 1
ATOM 2398 C CA . ASP A 1 297 ? 28.917 2.671 -0.086 1.00 49.22 297 ASP A CA 1
ATOM 2399 C C . ASP A 1 297 ? 27.496 3.093 -0.507 1.00 49.22 297 ASP A C 1
ATOM 2401 O O . ASP A 1 297 ? 26.536 3.136 0.270 1.00 49.22 297 ASP A O 1
ATOM 2405 N N . LYS A 1 298 ? 27.323 3.392 -1.801 1.00 47.25 298 LYS A N 1
ATOM 2406 C CA . LYS A 1 298 ? 25.992 3.458 -2.430 1.00 47.25 298 LYS A CA 1
ATOM 2407 C C . LYS A 1 298 ? 25.759 2.191 -3.235 1.00 47.25 298 LYS A C 1
ATOM 2409 O O . LYS A 1 298 ? 26.221 2.061 -4.367 1.00 47.25 298 LYS A O 1
ATOM 2414 N N . GLY A 1 299 ? 24.986 1.278 -2.647 1.00 49.25 299 GLY A N 1
ATOM 2415 C CA . GLY A 1 299 ? 24.454 0.085 -3.301 1.00 49.25 299 GLY A CA 1
ATOM 2416 C C . GLY A 1 299 ? 23.782 0.428 -4.631 1.00 49.25 299 GLY A C 1
ATOM 2417 O O . GLY A 1 299 ? 22.612 0.809 -4.685 1.00 49.25 299 GLY A O 1
ATOM 2418 N N . THR A 1 300 ? 24.545 0.299 -5.711 1.00 39.97 300 THR A N 1
ATOM 2419 C CA . THR A 1 300 ? 24.080 0.496 -7.079 1.00 39.97 300 THR A CA 1
ATOM 2420 C C . THR A 1 300 ? 23.418 -0.802 -7.523 1.00 39.97 300 THR A C 1
ATOM 2422 O O . THR A 1 300 ? 24.092 -1.776 -7.853 1.00 39.97 300 THR A O 1
ATOM 2425 N N . ILE A 1 301 ? 22.085 -0.843 -7.504 1.00 46.84 301 ILE A N 1
ATOM 2426 C CA . ILE A 1 301 ? 21.331 -1.962 -8.075 1.00 46.84 301 ILE A CA 1
ATOM 2427 C C . ILE A 1 301 ? 21.302 -1.767 -9.592 1.00 46.84 301 ILE A C 1
ATOM 2429 O O . ILE A 1 301 ? 20.621 -0.881 -10.107 1.00 46.84 301 ILE A O 1
ATOM 2433 N N . THR A 1 302 ? 22.071 -2.585 -10.304 1.00 41.97 302 THR A N 1
ATOM 2434 C CA . THR A 1 302 ? 22.034 -2.670 -11.765 1.00 41.97 302 THR A CA 1
ATOM 2435 C C . THR A 1 302 ? 20.944 -3.657 -12.183 1.00 41.97 302 THR A C 1
ATOM 2437 O O . THR A 1 302 ? 20.870 -4.768 -11.665 1.00 41.97 302 THR A O 1
ATOM 2440 N N . TYR A 1 303 ? 20.079 -3.259 -13.118 1.00 50.56 303 TYR A N 1
ATOM 2441 C CA . TYR A 1 303 ? 19.111 -4.159 -13.747 1.00 50.56 303 TYR A CA 1
ATOM 2442 C C . TYR A 1 303 ? 19.501 -4.348 -15.210 1.00 50.56 303 TYR A C 1
ATOM 2444 O O . TYR A 1 303 ? 19.657 -3.374 -15.947 1.00 50.56 303 TYR A O 1
ATOM 2452 N N . THR A 1 304 ? 19.642 -5.598 -15.640 1.00 52.03 304 THR A N 1
ATOM 2453 C CA . THR A 1 304 ? 19.785 -5.955 -17.051 1.00 52.03 304 THR A CA 1
ATOM 2454 C C . THR A 1 304 ? 18.398 -6.184 -17.646 1.00 52.03 304 THR A C 1
ATOM 2456 O O . THR A 1 304 ? 17.685 -7.118 -17.284 1.00 52.03 304 THR A O 1
ATOM 2459 N N . VAL A 1 305 ? 17.990 -5.306 -18.563 1.00 56.19 305 VAL A N 1
ATOM 2460 C CA . VAL A 1 305 ? 16.774 -5.493 -19.363 1.00 56.19 305 VAL A CA 1
ATOM 2461 C C . VAL A 1 305 ? 17.123 -6.441 -20.505 1.00 56.19 305 VAL A C 1
ATOM 2463 O O . VAL A 1 305 ? 17.951 -6.116 -21.352 1.00 56.19 305 VAL A O 1
ATOM 2466 N N . THR A 1 306 ? 16.520 -7.628 -20.512 1.00 53.81 306 THR A N 1
ATOM 2467 C CA . THR A 1 306 ? 16.562 -8.528 -21.668 1.00 53.81 306 THR A CA 1
ATOM 2468 C C . THR A 1 306 ? 15.302 -8.294 -22.491 1.00 53.81 306 THR A C 1
ATOM 2470 O O . THR A 1 306 ? 14.194 -8.612 -22.063 1.00 53.81 306 THR A O 1
ATOM 2473 N N . GLU A 1 307 ? 15.463 -7.669 -23.656 1.00 59.41 307 GLU A N 1
ATOM 2474 C CA . GLU A 1 307 ? 14.404 -7.597 -24.661 1.00 59.41 307 GLU A CA 1
ATOM 2475 C C . GLU A 1 307 ? 14.256 -8.978 -25.310 1.00 59.41 307 GLU A C 1
ATOM 2477 O O . GLU A 1 307 ? 15.209 -9.522 -25.869 1.00 59.41 307 GLU A O 1
ATOM 2482 N N . TYR A 1 308 ? 13.058 -9.554 -25.212 1.00 46.09 308 TYR A N 1
ATOM 2483 C CA . TYR A 1 308 ? 12.654 -10.690 -26.033 1.00 46.09 308 TYR A CA 1
ATOM 2484 C C . TYR A 1 308 ? 12.032 -10.139 -27.320 1.00 46.09 308 TYR A C 1
ATOM 2486 O O . TYR A 1 308 ? 11.023 -9.435 -27.262 1.00 46.09 308 TYR A O 1
ATOM 2494 N N . ILE A 1 309 ? 12.673 -10.439 -28.453 1.00 53.97 309 ILE A N 1
ATOM 2495 C CA . ILE A 1 309 ? 12.115 -10.291 -29.808 1.00 53.97 309 ILE A CA 1
ATOM 2496 C C . ILE A 1 309 ? 11.205 -11.485 -30.092 1.00 53.97 309 ILE A C 1
ATOM 2498 O O . ILE A 1 309 ? 11.624 -12.618 -29.759 1.00 53.97 309 ILE A O 1
#

Radius of gyration: 40.56 Å; Cα contacts (8 Å, |Δi|>4): 56; chains: 1; bounding box: 105×102×106 Å

Mean predicted aligned error: 23.93 Å

pLDDT: mean 71.13, std 17.29, range [37.53, 97.94]

Organism: Xenopsylla cheopis (NCBI:txid163159)